Protein 3ERJ (pdb70)

Nearest PDB structures (foldseek):
  3erj-assembly1_B  TM=1.009E+00  e=1.329E-22  Archaeoglobus fulgidus
  3erj-assembly1_A  TM=9.587E-01  e=5.704E-20  Archaeoglobus fulgidus
  1rlk-assembly1_A  TM=8.783E-01  e=1.042E-12  Thermoplasma acidophilum
  2d3k-assembly1_B  TM=8.656E-01  e=1.191E-12  Pyrococcus horikoshii OT3
  1xty-assembly2_D  TM=8.724E-01  e=1.401E-11  Saccharolobus solfataricus P2

CATH classification: 3.40.1490.10

Secondary structure (DSSP, 8-state):
-EEEEEEEESSS---HHHHHHHHHHHHHHHHHHS-HHHHHHHHHTT--EEEEEESSHHHHHHHHHHHHHHT--EEEE--TT-SSS-TT---EEEEEEEEHHHHHHHHTTPPBP---/-EEEEEEEESS--PPTTHHHHHHHHHHHHHHHHS-HHHHHHHHHHT--EEEEEE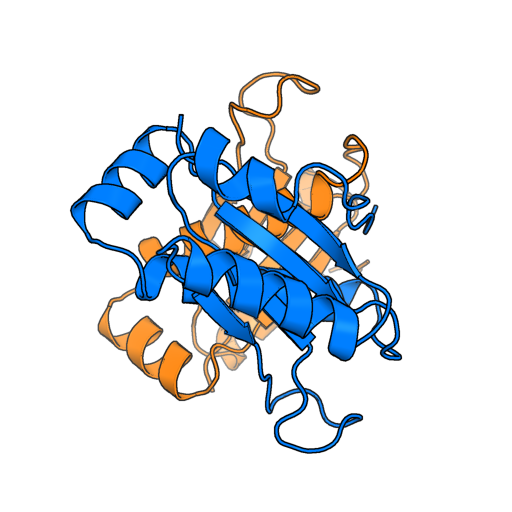SSHHHHHHHHHHHHHTT--EEEE--TT-TTS-TT---EEEEEEEEHHHHHHH-----

B-factor: mean 24.03, std 11.05, range [6.93, 69.06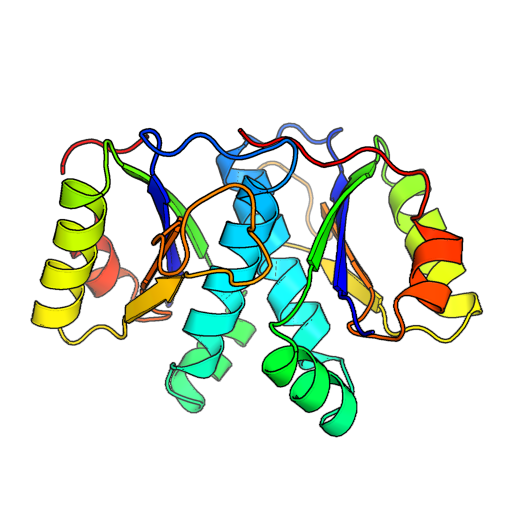]

Structure (mmCIF, N/CA/C/O backbone):
data_3ERJ
#
_entry.id   3ERJ
#
_cell.length_a   43.903
_cell.length_b   46.925
_cell.length_c   105.263
_cell.angle_alpha   90.00
_cell.angle_beta   90.00
_cell.angle_gamma   90.00
#
_symmetry.space_group_name_H-M   'P 21 21 21'
#
loop_
_entity.id
_entity.type
_entity.pdbx_description
1 polymer 'Peptidyl-tRNA hydrolase'
2 water water
#
loop_
_atom_site.group_PDB
_atom_site.id
_atom_site.type_symbol
_atom_site.label_atom_id
_atom_site.label_alt_id
_atom_site.label_comp_id
_atom_site.label_asym_id
_atom_site.label_entity_id
_atom_site.label_seq_id
_atom_site.pdbx_PDB_ins_code
_atom_site.Cartn_x
_atom_site.Cartn_y
_atom_site.Cartn_z
_atom_site.occupancy
_atom_site.B_iso_or_equiv
_atom_site.auth_seq_id
_atom_site.auth_comp_id
_atom_site.auth_asym_id
_atom_site.auth_atom_id
_atom_site.pdbx_PDB_model_num
ATOM 1 N N . THR A 1 2 ? 13.612 24.830 46.855 1.00 29.14 2 THR A N 1
ATOM 2 C CA . THR A 1 2 ? 13.015 23.655 46.159 1.00 32.72 2 THR A CA 1
ATOM 3 C C . THR A 1 2 ? 13.994 22.485 46.149 1.00 28.90 2 THR A C 1
ATOM 4 O O . THR A 1 2 ? 15.158 22.644 45.785 1.00 27.40 2 THR A O 1
ATOM 8 N N . LEU A 1 3 ? 13.517 21.314 46.560 1.00 23.44 3 LEU A N 1
ATOM 9 C CA . LEU A 1 3 ? 14.351 20.115 46.613 1.00 17.88 3 LEU A CA 1
ATOM 10 C C . LEU A 1 3 ? 14.158 19.252 45.382 1.00 18.26 3 LEU A C 1
ATOM 11 O O . LEU A 1 3 ? 13.113 19.296 44.737 1.00 19.22 3 LEU A O 1
ATOM 16 N N . LYS A 1 4 ? 15.166 18.449 45.068 1.00 16.69 4 LYS A N 1
ATOM 17 C CA . LYS A 1 4 ? 15.083 17.573 43.912 1.00 16.63 4 LYS A CA 1
ATOM 18 C C . LYS A 1 4 ? 16.080 16.426 43.989 1.00 15.21 4 LYS A C 1
ATOM 19 O O . LYS A 1 4 ? 17.159 16.557 44.572 1.00 13.74 4 LYS A O 1
ATOM 25 N N . GLN A 1 5 ? 15.703 15.294 43.404 1.00 11.48 5 GLN A N 1
ATOM 26 C CA . GLN A 1 5 ? 16.580 14.133 43.360 1.00 11.39 5 GLN A CA 1
ATOM 27 C C . GLN A 1 5 ? 16.893 13.916 41.888 1.00 11.40 5 GLN A C 1
ATOM 28 O O . GLN A 1 5 ? 15.990 13.932 41.056 1.00 14.00 5 GLN A O 1
ATOM 34 N N . VAL A 1 6 ? 18.172 13.748 41.570 1.00 11.27 6 VAL A N 1
ATOM 35 C CA . VAL A 1 6 ? 18.591 13.526 40.192 1.00 12.72 6 VAL A CA 1
ATOM 36 C C . VAL A 1 6 ? 19.133 12.116 40.020 1.00 11.16 6 VAL A C 1
ATOM 37 O O . VAL A 1 6 ? 19.962 11.658 40.805 1.00 13.75 6 VAL A O 1
ATOM 41 N N . ILE A 1 7 ? 18.647 11.431 38.990 1.00 12.55 7 ILE A N 1
ATOM 42 C CA . ILE A 1 7 ? 19.070 10.069 3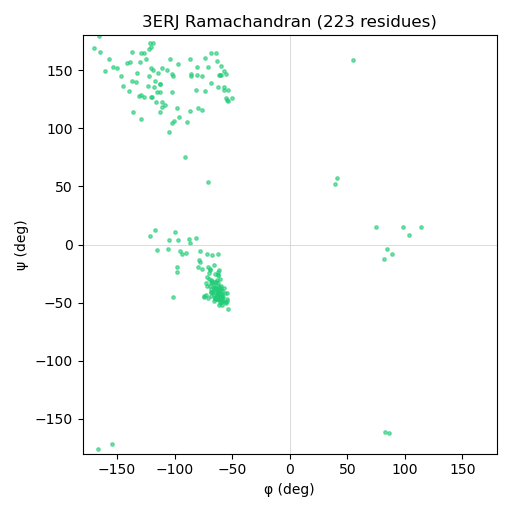8.688 1.00 12.30 7 ILE A CA 1
ATOM 43 C C . ILE A 1 7 ? 19.692 10.087 37.294 1.00 10.92 7 ILE A C 1
ATOM 44 O O . ILE A 1 7 ? 19.082 10.579 36.349 1.00 13.02 7 ILE A O 1
ATOM 49 N N . VAL A 1 8 ? 20.912 9.568 37.180 1.00 12.03 8 VAL A N 1
ATOM 50 C CA . VAL A 1 8 ? 21.623 9.527 35.906 1.00 13.44 8 VAL A CA 1
ATOM 51 C C . VAL A 1 8 ? 21.935 8.079 35.568 1.00 13.93 8 VAL A C 1
ATOM 52 O O . VAL A 1 8 ? 22.533 7.356 36.368 1.00 12.11 8 VAL A O 1
ATOM 56 N N . VAL A 1 9 ? 21.540 7.658 34.373 1.00 13.89 9 VAL A N 1
ATOM 57 C CA . VAL A 1 9 ? 21.760 6.281 33.944 1.00 11.10 9 VAL A CA 1
ATOM 58 C C . VAL A 1 9 ? 22.612 6.239 32.678 1.00 15.50 9 VAL A C 1
ATOM 59 O O . VAL A 1 9 ? 22.604 7.178 31.889 1.00 17.71 9 VAL A O 1
ATOM 63 N N . ARG A 1 10 ? 23.348 5.148 32.502 1.00 16.03 10 ARG A N 1
ATOM 64 C CA . ARG A 1 10 ? 24.186 4.951 31.329 1.00 15.49 10 ARG A CA 1
ATOM 65 C C . ARG A 1 10 ? 23.315 4.349 30.238 1.00 19.43 10 ARG A C 1
ATOM 66 O O . ARG A 1 10 ? 22.398 3.581 30.529 1.00 16.66 10 ARG A O 1
ATOM 74 N N . ASP A 1 11 ? 23.606 4.688 28.985 1.00 21.14 11 ASP A N 1
ATOM 75 C CA . ASP A 1 11 ? 22.846 4.146 27.866 1.00 27.20 11 ASP A CA 1
ATOM 76 C C . ASP A 1 11 ? 23.736 3.280 26.983 1.00 27.44 11 ASP A C 1
ATOM 77 O O . ASP A 1 11 ? 23.261 2.655 26.034 1.00 24.57 11 ASP A O 1
ATOM 82 N N . ASP A 1 12 ? 25.026 3.240 27.309 1.00 26.40 12 ASP A N 1
ATOM 83 C CA . ASP A 1 12 ? 25.997 2.473 26.531 1.00 22.93 12 ASP A CA 1
ATOM 84 C C . ASP A 1 12 ? 26.004 0.994 26.878 1.00 25.05 12 ASP A C 1
ATOM 85 O O . ASP A 1 12 ? 26.841 0.235 26.393 1.00 30.67 12 ASP A O 1
ATOM 90 N N . LEU A 1 13 ? 25.080 0.585 27.735 1.00 25.09 13 LEU A N 1
ATOM 91 C CA . LEU A 1 13 ? 24.982 -0.814 28.103 1.00 25.23 13 LEU A CA 1
ATOM 92 C C . LEU A 1 13 ? 23.815 -1.393 27.298 1.00 28.76 13 LEU A C 1
ATOM 93 O O . LEU A 1 13 ? 22.831 -0.706 27.028 1.00 40.21 13 LEU A O 1
ATOM 98 N N . LYS A 1 14 ? 23.941 -2.647 26.893 1.00 31.32 14 LYS A N 1
ATOM 99 C CA . LYS A 1 14 ? 22.908 -3.309 26.108 1.00 25.36 14 LYS A CA 1
ATOM 100 C C . LYS A 1 14 ? 21.675 -3.606 26.959 1.00 22.26 14 LYS A C 1
ATOM 101 O O . LYS A 1 14 ? 21.215 -4.746 27.019 1.00 28.29 14 LYS A O 1
ATOM 107 N N . LEU A 1 15 ? 21.143 -2.581 27.616 1.00 28.17 15 LEU A N 1
ATOM 108 C CA . LEU A 1 15 ? 19.966 -2.741 28.472 1.00 31.20 15 LEU A CA 1
ATOM 109 C C . LEU A 1 15 ? 18.670 -2.264 27.822 1.00 26.65 15 LEU A C 1
ATOM 110 O O . LEU A 1 15 ? 18.599 -1.155 27.296 1.00 22.55 15 LEU A O 1
ATOM 115 N N . SER A 1 16 ? 17.640 -3.102 27.876 1.00 23.95 16 SER A N 1
ATOM 116 C CA . SER A 1 16 ? 16.344 -2.754 27.303 1.00 28.41 16 SER A CA 1
ATOM 117 C C . SER A 1 16 ? 15.712 -1.635 28.128 1.00 25.05 16 SER A C 1
ATOM 118 O O . SER A 1 16 ? 16.142 -1.368 29.251 1.00 22.07 16 SER A O 1
ATOM 121 N N . ARG A 1 17 ? 14.692 -0.989 27.567 1.00 24.79 17 ARG A N 1
ATOM 122 C CA . ARG A 1 17 ? 13.992 0.091 28.255 1.00 23.62 17 ARG A CA 1
ATOM 123 C C . ARG A 1 17 ? 13.496 -0.386 29.615 1.00 25.85 17 ARG A C 1
ATOM 124 O O . ARG A 1 17 ? 13.584 0.337 30.610 1.00 19.58 17 ARG A O 1
ATOM 132 N N . GLY A 1 18 ? 12.977 -1.609 29.650 1.00 22.33 18 GLY A N 1
ATOM 133 C CA . GLY A 1 18 ? 12.474 -2.171 30.890 1.00 23.40 18 GLY A CA 1
ATOM 134 C C . GLY A 1 18 ? 13.565 -2.340 31.934 1.00 25.31 18 GLY A C 1
ATOM 135 O O . GLY A 1 18 ? 13.333 -2.113 33.121 1.00 19.49 18 GLY A O 1
ATOM 136 N N . LYS A 1 19 ? 14.758 -2.739 31.498 1.00 20.13 19 LYS A N 1
ATOM 137 C CA . LYS A 1 19 ? 15.879 -2.931 32.420 1.00 21.86 19 LYS A CA 1
ATOM 138 C C . LYS A 1 19 ? 16.423 -1.593 32.906 1.00 20.47 19 LYS A C 1
ATOM 139 O O . LYS A 1 19 ? 16.885 -1.488 34.039 1.00 15.91 19 LYS A O 1
ATOM 145 N N . LEU A 1 20 ? 16.378 -0.574 32.051 1.00 16.16 20 LEU A N 1
ATOM 146 C CA . LEU A 1 20 ? 16.859 0.740 32.448 1.00 20.80 20 LEU A CA 1
ATOM 147 C C . LEU A 1 20 ? 15.911 1.303 33.493 1.00 15.57 20 LEU A C 1
ATOM 148 O O . LEU A 1 20 ? 16.340 1.906 34.477 1.00 13.21 20 LEU A O 1
ATOM 153 N N . ALA A 1 21 ? 14.615 1.094 33.274 1.00 13.94 21 ALA A N 1
ATOM 154 C CA . ALA A 1 21 ? 13.594 1.576 34.195 1.00 14.48 21 ALA A CA 1
ATOM 155 C C . ALA A 1 21 ? 13.815 0.964 35.573 1.00 13.66 21 ALA A C 1
ATOM 156 O O . ALA A 1 21 ? 13.570 1.610 36.595 1.00 11.86 21 ALA A O 1
ATOM 158 N N . VAL A 1 22 ? 14.270 -0.285 35.599 1.00 11.77 22 VAL A N 1
ATOM 159 C CA . VAL A 1 22 ? 14.542 -0.950 36.862 1.00 14.76 22 VAL A CA 1
ATOM 160 C C . VAL A 1 22 ? 15.707 -0.248 37.556 1.00 13.22 22 VAL A C 1
ATOM 161 O O . VAL A 1 22 ? 15.649 0.014 38.754 1.00 9.26 22 VAL A O 1
ATOM 165 N N . GLN A 1 23 ? 16.752 0.077 36.798 1.00 10.46 23 GLN A N 1
ATOM 166 C CA . GLN A 1 23 ? 17.911 0.750 37.373 1.00 11.89 23 GLN A CA 1
ATOM 167 C C . GLN A 1 23 ? 17.516 2.120 37.928 1.00 11.12 23 GLN A C 1
ATOM 168 O O . GLN A 1 23 ? 18.057 2.566 38.939 1.00 9.24 23 GLN A O 1
ATOM 174 N N . VAL A 1 24 ? 16.581 2.788 37.260 1.00 9.90 24 VAL A N 1
ATOM 175 C CA . VAL A 1 24 ? 16.116 4.090 37.725 1.00 16.02 24 VAL A CA 1
ATOM 176 C C . VAL A 1 24 ? 15.461 3.901 39.089 1.00 11.59 24 VAL A C 1
ATOM 177 O O . VAL A 1 24 ? 15.737 4.642 40.033 1.00 12.33 24 VAL A O 1
ATOM 181 N N . ALA A 1 25 ? 14.598 2.895 39.188 1.00 8.56 25 ALA A N 1
ATOM 182 C CA . ALA A 1 25 ? 13.894 2.602 40.435 1.00 11.52 25 ALA A CA 1
ATOM 183 C C . ALA A 1 25 ? 14.856 2.265 41.582 1.00 10.40 25 ALA A C 1
ATOM 184 O O . ALA A 1 25 ? 14.602 2.628 42.729 1.00 10.18 25 ALA A O 1
ATOM 186 N N . HIS A 1 26 ? 15.950 1.570 41.275 1.00 8.06 26 HIS A N 1
ATOM 187 C CA . HIS A 1 26 ? 16.947 1.215 42.292 1.00 11.29 26 HIS A CA 1
ATOM 188 C C . HIS A 1 26 ? 17.590 2.497 42.807 1.00 10.56 26 HIS A C 1
ATOM 189 O O . HIS A 1 26 ? 17.765 2.681 44.009 1.00 12.16 26 HIS A O 1
ATOM 196 N N . ALA A 1 27 ? 17.954 3.371 41.875 1.00 11.63 27 ALA A N 1
ATOM 197 C CA . ALA A 1 27 ? 18.605 4.634 42.206 1.00 15.11 27 ALA A CA 1
ATOM 198 C C . ALA A 1 27 ? 17.746 5.505 43.118 1.00 13.66 27 ALA A C 1
ATOM 199 O O . ALA A 1 27 ? 18.246 6.084 44.086 1.00 12.09 27 ALA A O 1
ATOM 201 N N . ALA A 1 28 ? 16.455 5.596 42.810 1.00 11.56 28 ALA A N 1
ATOM 202 C CA . ALA A 1 28 ? 15.530 6.402 43.609 1.00 10.52 28 ALA A CA 1
ATOM 203 C C . ALA A 1 28 ? 15.559 5.998 45.075 1.00 13.31 28 ALA A C 1
ATOM 204 O O . ALA A 1 28 ? 15.681 6.842 45.965 1.00 10.35 28 ALA A O 1
ATOM 206 N N . ILE A 1 29 ? 15.430 4.697 45.309 1.00 10.01 29 ILE A N 1
ATOM 207 C CA . ILE A 1 29 ? 15.425 4.153 46.659 1.00 11.12 29 ILE A CA 1
ATOM 208 C C . ILE A 1 29 ? 16.755 4.366 47.358 1.00 10.40 29 ILE A C 1
ATOM 209 O O . ILE A 1 29 ? 16.792 4.800 48.503 1.00 13.00 29 ILE A O 1
ATOM 214 N N . ILE A 1 30 ? 17.849 4.081 46.666 1.00 10.63 30 ILE A N 1
ATOM 215 C CA . ILE A 1 30 ? 19.164 4.271 47.260 1.00 13.53 30 ILE A CA 1
ATOM 216 C C . ILE A 1 30 ? 19.379 5.714 47.706 1.00 15.02 30 ILE A C 1
ATOM 217 O O . ILE A 1 30 ? 19.856 5.967 48.817 1.00 15.00 30 ILE A O 1
ATOM 222 N N . GLY A 1 31 ? 19.008 6.657 46.846 1.00 11.71 31 GLY A N 1
ATOM 223 C CA . GLY A 1 31 ? 19.176 8.062 47.174 1.00 11.21 31 GLY A CA 1
ATOM 224 C C . GLY A 1 31 ? 18.371 8.466 48.393 1.00 12.71 31 GLY A C 1
ATOM 225 O O . GLY A 1 31 ? 18.839 9.224 49.244 1.00 13.20 31 GLY A O 1
ATOM 226 N N . TYR A 1 32 ? 17.148 7.959 48.485 1.00 11.99 32 TYR A N 1
ATOM 227 C CA . TYR A 1 32 ? 16.299 8.279 49.621 1.00 16.15 32 TYR A CA 1
ATOM 228 C C . TYR A 1 32 ? 16.901 7.728 50.908 1.00 18.10 32 TYR A C 1
ATOM 229 O O . TYR A 1 32 ? 16.990 8.427 51.922 1.00 14.25 32 TYR A O 1
ATOM 238 N N . LEU A 1 33 ? 17.333 6.474 50.862 1.00 13.58 33 LEU A N 1
ATOM 239 C CA . LEU A 1 33 ? 17.908 5.829 52.043 1.00 15.37 33 LEU A CA 1
ATOM 240 C C . LEU A 1 33 ? 19.190 6.459 52.568 1.00 18.11 33 LEU A C 1
ATOM 241 O O . LEU A 1 33 ? 19.456 6.411 53.771 1.00 16.22 33 LEU A O 1
ATOM 246 N N . LYS A 1 34 ? 19.987 7.046 51.679 1.00 14.63 34 LYS A N 1
ATOM 247 C CA . LYS A 1 34 ? 21.250 7.649 52.100 1.00 14.87 34 LYS A CA 1
ATOM 248 C C . LYS A 1 34 ? 21.118 9.114 52.485 1.00 16.64 34 LYS A C 1
ATOM 249 O O . LYS A 1 34 ? 22.064 9.718 52.991 1.00 18.98 34 LYS A O 1
ATOM 255 N N . SER A 1 35 ? 19.940 9.683 52.257 1.00 17.18 35 SER A N 1
ATOM 256 C CA . SER A 1 35 ? 19.723 11.085 52.581 1.00 18.72 35 SER A CA 1
ATOM 257 C C . SER A 1 35 ? 19.298 11.320 54.016 1.00 22.26 35 SER A C 1
ATOM 258 O O . SER A 1 35 ? 18.804 10.420 54.697 1.00 24.65 35 SER A O 1
ATOM 261 N N . ASP A 1 36 ? 19.503 12.556 54.453 1.00 22.25 36 ASP A N 1
ATOM 262 C CA . ASP A 1 36 ? 19.150 12.997 55.789 1.00 26.09 36 ASP A CA 1
ATOM 263 C C . ASP A 1 36 ? 17.648 12.826 56.005 1.00 19.56 36 ASP A C 1
ATOM 264 O O . ASP A 1 36 ? 16.860 12.995 55.076 1.00 19.22 36 ASP A O 1
ATOM 269 N N . SER A 1 37 ? 17.263 12.501 57.236 1.00 21.06 37 SER A N 1
ATOM 270 C CA . SER A 1 37 ? 15.863 12.288 57.580 1.00 22.53 37 SER A CA 1
ATOM 271 C C . SER A 1 37 ? 15.020 13.536 57.341 1.00 18.77 37 SER A C 1
ATOM 272 O O . SER A 1 37 ? 13.916 13.463 56.799 1.00 18.38 37 SER A O 1
ATOM 275 N N . SER A 1 38 ? 15.545 14.682 57.752 1.00 19.69 38 SER A N 1
ATOM 276 C CA . SER A 1 38 ? 14.837 15.941 57.582 1.00 24.20 38 SER A CA 1
ATOM 277 C C . SER A 1 38 ? 14.711 16.272 56.097 1.00 18.66 38 SER A C 1
ATOM 278 O O . SER A 1 38 ? 13.626 16.599 55.608 1.00 21.71 38 SER A O 1
ATOM 281 N N . LEU A 1 39 ? 15.827 16.171 55.383 1.00 18.05 39 LEU A N 1
ATOM 282 C CA . LEU A 1 39 ? 15.849 16.465 53.956 1.00 24.26 39 LEU A CA 1
ATOM 283 C C . LEU A 1 39 ? 14.878 15.609 53.155 1.00 23.30 39 LEU A C 1
ATOM 284 O O . LEU A 1 39 ? 14.095 16.123 52.355 1.00 21.96 39 LEU A O 1
ATOM 289 N N . ARG A 1 40 ? 14.909 14.303 53.374 1.00 18.24 40 ARG A N 1
ATOM 290 C CA . ARG A 1 40 ? 14.032 13.443 52.600 1.00 23.44 40 ARG A CA 1
ATOM 291 C C . ARG A 1 40 ? 12.559 13.587 52.961 1.00 18.71 40 ARG A C 1
ATOM 292 O O . ARG A 1 40 ? 11.687 13.314 52.139 1.00 17.21 40 ARG A O 1
ATOM 300 N N . ARG A 1 41 ? 12.287 14.029 54.184 1.00 13.99 41 ARG A N 1
ATOM 301 C CA . ARG A 1 41 ? 10.919 14.227 54.635 1.00 15.37 41 ARG A CA 1
ATOM 302 C C . ARG A 1 41 ? 10.350 15.461 53.932 1.00 20.12 41 ARG A C 1
ATOM 303 O O . ARG A 1 41 ? 9.210 15.460 53.460 1.00 15.27 41 ARG A O 1
ATOM 311 N N . LYS A 1 42 ? 11.156 16.515 53.866 1.00 16.33 42 LYS A N 1
ATOM 312 C CA . LYS A 1 42 ? 10.747 17.747 53.204 1.00 18.60 42 LYS A CA 1
ATOM 313 C C . LYS A 1 42 ? 10.573 17.451 51.714 1.00 16.92 42 LYS A C 1
ATOM 314 O O . LYS A 1 42 ? 9.666 17.972 51.069 1.00 16.84 42 LYS A O 1
ATOM 320 N N . TRP A 1 43 ? 11.439 16.592 51.183 1.00 13.38 43 TRP A N 1
ATOM 321 C CA . TRP A 1 43 ? 11.381 16.203 49.775 1.00 18.72 43 TRP A CA 1
ATOM 322 C C . TRP A 1 43 ? 10.048 15.526 49.465 1.00 16.00 43 TRP A C 1
ATOM 323 O O . TRP A 1 43 ? 9.368 15.880 48.496 1.00 13.46 43 TRP A O 1
ATOM 334 N N . LEU A 1 44 ? 9.684 14.546 50.289 1.00 11.52 44 LEU A N 1
ATOM 335 C CA . LEU A 1 44 ? 8.426 13.832 50.105 1.00 15.27 44 LEU A CA 1
ATOM 336 C C . LEU A 1 44 ? 7.248 14.795 50.163 1.00 16.53 44 LEU A C 1
ATOM 337 O O . LEU A 1 44 ? 6.339 14.731 49.338 1.00 15.80 44 LEU A O 1
ATOM 342 N N . ASP A 1 45 ? 7.266 15.694 51.138 1.00 17.02 45 ASP A N 1
ATOM 343 C CA . ASP A 1 45 ? 6.170 16.643 51.274 1.00 19.31 45 ASP A CA 1
ATOM 344 C C . ASP A 1 45 ? 6.057 17.615 50.101 1.00 19.98 45 ASP A C 1
ATOM 345 O O . ASP A 1 45 ? 4.971 18.125 49.829 1.00 19.84 45 ASP A O 1
ATOM 350 N N . GLU A 1 46 ? 7.166 17.865 49.403 1.00 17.71 46 GLU A N 1
ATOM 351 C CA . GLU A 1 46 ? 7.147 18.762 48.249 1.00 17.60 46 GLU A CA 1
ATOM 352 C C . GLU A 1 46 ? 6.790 18.000 46.972 1.00 20.44 46 GLU A C 1
ATOM 353 O O . GLU A 1 46 ? 6.815 18.560 45.875 1.00 17.53 46 GLU A O 1
ATOM 359 N N . GLY A 1 47 ? 6.466 16.717 47.114 1.00 16.94 47 GLY A N 1
ATOM 360 C CA . GLY A 1 47 ? 6.107 15.910 45.957 1.00 15.91 47 GLY A CA 1
ATOM 361 C C . GLY A 1 47 ? 7.240 15.046 45.414 1.00 15.74 47 GLY A C 1
ATOM 362 O O . GLY A 1 47 ? 7.154 14.525 44.297 1.00 14.29 47 GLY A O 1
ATOM 363 N N . GLN A 1 48 ? 8.295 14.888 46.209 1.00 11.39 48 GLN A N 1
ATOM 364 C CA . GLN A 1 48 ? 9.462 14.098 45.828 1.00 12.85 48 GLN A CA 1
ATOM 365 C C . GLN A 1 48 ? 9.878 14.296 44.369 1.00 18.46 48 GLN A C 1
ATOM 366 O O . GLN A 1 48 ? 9.966 13.343 43.584 1.00 13.18 48 GLN A O 1
ATOM 372 N N . LYS A 1 49 ? 10.140 15.551 44.021 1.00 13.91 49 LYS A N 1
ATOM 373 C CA . LYS A 1 49 ? 10.543 15.921 42.671 1.00 14.46 49 LYS A CA 1
ATOM 374 C C . LYS A 1 49 ? 11.794 15.182 42.216 1.00 13.72 49 LYS A C 1
ATOM 375 O O . LYS A 1 49 ? 12.770 15.063 42.962 1.00 12.58 49 LYS A O 1
ATOM 381 N N . LYS A 1 50 ? 11.756 14.692 40.982 1.00 13.47 50 LYS A N 1
ATOM 382 C CA . LYS A 1 50 ? 12.883 13.961 40.406 1.00 14.51 50 LYS A CA 1
ATOM 383 C C . LYS A 1 50 ? 13.059 14.305 38.945 1.00 13.09 50 LYS A C 1
ATOM 384 O O . LYS A 1 50 ? 12.123 14.742 38.282 1.00 14.97 50 LYS A O 1
ATOM 390 N N . VAL A 1 51 ? 14.279 14.112 38.459 1.00 10.49 51 VAL A N 1
ATOM 391 C CA . VAL A 1 51 ? 14.581 14.295 37.048 1.00 12.66 51 VAL A CA 1
ATOM 392 C C . VAL A 1 51 ? 15.524 13.137 36.730 1.00 10.18 51 VAL A C 1
ATOM 393 O O . VAL A 1 51 ? 16.451 12.860 37.490 1.00 13.55 51 VAL A O 1
ATOM 397 N N . VAL A 1 52 ? 15.256 12.433 35.635 1.00 11.22 52 VAL A N 1
ATOM 398 C CA . VAL A 1 52 ? 16.082 11.298 35.237 1.00 11.11 52 VAL A CA 1
ATOM 399 C C . VAL A 1 52 ? 16.828 11.683 33.965 1.00 14.64 52 VAL A C 1
ATOM 400 O O . VAL A 1 52 ? 16.210 12.040 32.963 1.00 13.74 52 VAL A O 1
ATOM 404 N N . LEU A 1 53 ? 18.154 11.614 34.020 1.00 13.52 53 LEU A N 1
ATOM 405 C CA . LEU A 1 53 ? 19.007 11.993 32.900 1.00 11.12 53 LEU A CA 1
ATOM 406 C C . LEU A 1 53 ? 19.880 10.834 32.453 1.00 13.02 53 LEU A C 1
ATOM 407 O O . LEU A 1 53 ? 19.899 9.781 33.089 1.00 14.73 53 LEU A O 1
ATOM 412 N N . LYS A 1 54 ? 20.612 11.012 31.358 1.00 17.00 54 LYS A N 1
ATOM 413 C CA . LYS A 1 54 ? 21.472 9.929 30.908 1.00 18.98 54 LYS A CA 1
ATOM 414 C C . LYS A 1 54 ? 22.838 10.384 30.424 1.00 19.16 54 LYS A C 1
ATOM 415 O O . LYS A 1 54 ? 23.030 11.540 30.050 1.00 22.72 54 LYS A O 1
ATOM 421 N N . VAL A 1 55 ? 23.788 9.458 30.468 1.00 20.48 55 VAL A N 1
ATOM 422 C CA . VAL A 1 55 ? 25.153 9.700 30.016 1.00 23.05 55 VAL A CA 1
ATOM 423 C C . VAL A 1 55 ? 25.486 8.566 29.060 1.00 20.58 55 VAL A C 1
ATOM 424 O O . VAL A 1 55 ? 24.796 7.547 29.044 1.00 19.43 55 VAL A O 1
ATOM 428 N N . LYS A 1 56 ? 26.547 8.732 28.276 1.00 22.98 56 LYS A N 1
ATOM 429 C CA . LYS A 1 56 ? 26.922 7.716 27.300 1.00 26.97 56 LYS A CA 1
ATOM 430 C C . LYS A 1 56 ? 28.137 6.867 27.669 1.00 22.47 56 LYS A C 1
ATOM 431 O O . LYS A 1 56 ? 28.567 6.030 26.879 1.00 18.58 56 LYS A O 1
ATOM 437 N N . SER A 1 57 ? 28.688 7.063 28.862 1.00 17.65 57 SER A N 1
ATOM 438 C CA . SER A 1 57 ? 29.855 6.285 29.267 1.00 18.55 57 SER A CA 1
ATOM 439 C C . SER A 1 57 ? 30.003 6.224 30.778 1.00 20.91 57 SER A C 1
ATOM 440 O O . SER A 1 57 ? 29.455 7.055 31.506 1.00 18.77 57 SER A O 1
ATOM 443 N N . LEU A 1 58 ? 30.751 5.233 31.247 1.00 17.81 58 LEU A N 1
ATOM 444 C CA . LEU A 1 58 ? 30.983 5.085 32.678 1.00 20.66 58 LEU A CA 1
ATOM 445 C C . LEU A 1 58 ? 31.805 6.260 33.203 1.00 17.13 58 LEU A C 1
ATOM 446 O O . LEU A 1 58 ? 31.572 6.742 34.309 1.00 18.68 58 LEU A O 1
ATOM 451 N N . GLU A 1 59 ? 32.767 6.724 32.411 1.00 17.84 59 GLU A N 1
ATOM 452 C CA . GLU A 1 59 ? 33.601 7.835 32.847 1.00 18.73 59 GLU A CA 1
ATOM 453 C C . GLU A 1 59 ? 32.777 9.103 33.063 1.00 16.47 59 GLU A C 1
ATOM 454 O O . GLU A 1 59 ? 32.983 9.830 34.037 1.00 15.72 59 GLU A O 1
ATOM 460 N N . GLU A 1 60 ? 31.842 9.368 32.158 1.00 16.10 60 GLU A N 1
ATOM 461 C CA . GLU A 1 60 ? 30.997 10.545 32.281 1.00 17.58 60 GLU A CA 1
ATOM 462 C C . GLU A 1 60 ? 30.093 10.378 33.504 1.00 15.47 60 GLU A C 1
ATOM 463 O O . GLU A 1 60 ? 29.881 11.323 34.268 1.00 17.34 60 GLU A O 1
ATOM 469 N N . LEU A 1 61 ? 29.579 9.167 33.699 1.00 14.46 61 LEU A N 1
ATOM 470 C CA . LEU A 1 61 ? 28.719 8.887 34.844 1.00 15.73 61 LEU A CA 1
ATOM 471 C C . LEU A 1 61 ? 29.461 9.176 36.149 1.00 18.82 61 LEU A C 1
ATOM 472 O O . LEU A 1 61 ? 28.942 9.849 37.042 1.00 16.19 61 LEU A O 1
ATOM 477 N N . LEU A 1 62 ? 30.683 8.665 36.257 1.00 14.44 62 LEU A N 1
ATOM 478 C CA . LEU A 1 62 ? 31.472 8.862 37.467 1.00 16.49 62 LEU A CA 1
ATOM 479 C C . LEU A 1 62 ? 31.939 10.305 37.620 1.00 18.43 62 LEU A C 1
ATOM 480 O O . LEU A 1 62 ? 32.121 10.782 38.738 1.00 15.61 62 LEU A O 1
ATOM 485 N N . GLY A 1 63 ? 32.134 10.991 36.497 1.00 14.02 63 GLY A N 1
ATOM 486 C CA . GLY A 1 63 ? 32.549 12.381 36.548 1.00 17.09 63 GLY A CA 1
ATOM 487 C C . GLY A 1 63 ? 31.474 13.211 37.223 1.00 21.81 63 GLY A C 1
ATOM 488 O O . GLY A 1 63 ? 31.761 14.140 37.981 1.00 16.32 63 GLY A O 1
ATOM 489 N N . ILE A 1 64 ? 30.221 12.867 36.947 1.00 18.19 64 ILE A N 1
ATOM 490 C CA . ILE A 1 64 ? 29.093 13.565 37.540 1.00 15.62 64 ILE A CA 1
ATOM 491 C C . ILE A 1 64 ? 29.048 13.263 39.032 1.00 12.80 64 ILE A C 1
ATOM 492 O O . ILE A 1 64 ? 28.848 14.160 39.850 1.00 12.50 64 ILE A O 1
ATOM 497 N N . LYS A 1 65 ? 29.240 11.997 39.382 1.00 12.43 65 LYS A N 1
ATOM 498 C CA . LYS A 1 65 ? 29.222 11.588 40.782 1.00 13.34 65 LYS A CA 1
ATOM 499 C C . LYS A 1 65 ? 30.309 12.312 41.580 1.00 13.53 65 LYS A C 1
ATOM 500 O O . LYS A 1 65 ? 30.055 12.805 42.681 1.00 18.55 65 LYS A O 1
ATOM 506 N N . HIS A 1 66 ? 31.510 12.391 41.013 1.00 12.99 66 HIS A N 1
ATOM 507 C CA . HIS A 1 66 ? 32.630 13.056 41.674 1.00 18.81 66 HIS A CA 1
ATOM 508 C C . HIS A 1 66 ? 32.340 14.529 41.919 1.00 15.69 66 HIS A C 1
ATOM 509 O O . HIS A 1 66 ? 32.586 15.058 43.006 1.00 16.78 66 HIS A O 1
ATOM 516 N N . LYS A 1 67 ? 31.833 15.193 40.887 1.00 19.57 67 LYS A N 1
ATOM 517 C CA . LYS A 1 67 ? 31.512 16.610 40.974 1.00 17.57 67 LYS A CA 1
ATOM 518 C C . LYS A 1 67 ? 30.488 16.853 42.078 1.00 17.73 67 LYS A C 1
ATOM 519 O O . LYS A 1 67 ? 30.653 17.758 42.897 1.00 17.45 67 LYS A O 1
ATOM 525 N N . ALA A 1 68 ? 29.433 16.042 42.105 1.00 13.72 68 ALA A N 1
ATOM 526 C CA . ALA A 1 68 ? 28.398 16.194 43.122 1.00 13.67 68 ALA A CA 1
ATOM 527 C C . ALA A 1 68 ? 28.981 16.008 44.516 1.00 15.73 68 ALA A C 1
ATOM 528 O O . ALA A 1 68 ? 28.659 16.761 45.440 1.00 15.47 68 ALA A O 1
ATOM 530 N N . GLU A 1 69 ? 29.840 15.007 44.673 1.00 12.88 69 GLU A N 1
ATOM 531 C CA . GLU A 1 69 ? 30.459 14.760 45.973 1.00 15.80 69 GLU A CA 1
ATOM 532 C C . GLU A 1 69 ? 31.378 15.918 46.357 1.00 18.66 69 GLU A C 1
ATOM 533 O O . GLU A 1 69 ? 31.477 16.270 47.531 1.00 19.57 69 GLU A O 1
ATOM 539 N N . SER A 1 70 ? 32.043 16.516 45.371 1.00 16.23 70 SER A N 1
ATOM 540 C CA . SER A 1 70 ? 32.929 17.636 45.661 1.00 19.23 70 SER A CA 1
ATOM 541 C C . SER A 1 70 ? 32.125 18.810 46.205 1.00 14.08 70 SER A C 1
ATOM 542 O O . SER A 1 70 ? 32.617 19.575 47.033 1.00 20.91 70 SER A O 1
ATOM 545 N N . LEU A 1 71 ? 30.886 18.953 45.747 1.00 15.15 71 LEU A N 1
ATOM 546 C CA . LEU A 1 71 ? 30.044 20.045 46.218 1.00 13.97 71 LEU A CA 1
ATOM 547 C C . LEU A 1 71 ? 29.451 19.770 47.596 1.00 13.79 71 LEU A C 1
ATOM 548 O O . LEU A 1 71 ? 28.949 20.683 48.252 1.00 16.08 71 LEU A O 1
ATOM 553 N N . GLY A 1 72 ? 29.508 18.514 48.028 1.00 14.44 72 GLY A N 1
ATOM 554 C CA . GLY A 1 72 ? 28.963 18.145 49.326 1.00 15.74 72 GLY A CA 1
ATOM 555 C C . GLY A 1 72 ? 27.626 17.427 49.252 1.00 17.86 72 GLY A C 1
ATOM 556 O O . GLY A 1 72 ? 26.981 17.186 50.277 1.00 18.46 72 GLY A O 1
ATOM 557 N N . LEU A 1 73 ? 27.203 17.072 48.043 1.00 15.56 73 LEU A N 1
ATOM 558 C CA . LEU A 1 73 ? 25.924 16.386 47.857 1.00 12.06 73 LEU A CA 1
ATOM 559 C C . LEU A 1 73 ? 26.028 14.896 48.157 1.00 12.94 73 LEU A C 1
ATOM 560 O O . LEU A 1 73 ? 27.100 14.301 48.034 1.00 15.60 73 LEU A O 1
ATOM 565 N N . VAL A 1 74 ? 24.909 14.305 48.565 1.00 16.67 74 VAL A N 1
ATOM 566 C CA . VAL A 1 74 ? 24.864 12.881 48.861 1.00 14.62 74 VAL A CA 1
ATOM 567 C C . VAL A 1 74 ? 24.697 12.164 47.532 1.00 16.55 74 VAL A C 1
ATOM 568 O O . VAL A 1 74 ? 23.871 12.554 46.707 1.00 14.27 74 VAL A O 1
ATOM 572 N N . THR A 1 75 ? 25.497 11.128 47.323 1.00 20.01 75 THR A N 1
ATOM 573 C CA . THR A 1 75 ? 25.443 10.361 46.089 1.00 17.31 75 THR A CA 1
ATOM 574 C C . THR A 1 75 ? 25.277 8.888 46.390 1.00 20.92 75 THR A C 1
ATOM 575 O O . THR A 1 75 ? 25.501 8.436 47.514 1.00 20.91 75 THR A O 1
ATOM 579 N N . GLY A 1 76 ? 24.898 8.145 45.360 1.00 13.68 76 GLY A N 1
ATOM 580 C CA . GLY A 1 76 ? 24.727 6.715 45.492 1.00 13.83 76 GLY A CA 1
ATOM 581 C C . GLY A 1 76 ? 25.042 6.093 44.148 1.00 17.63 76 GLY A C 1
ATOM 582 O O . GLY A 1 76 ? 24.880 6.737 43.112 1.00 16.11 76 GLY A O 1
ATOM 583 N N . LEU A 1 77 ? 25.510 4.852 44.171 1.00 17.26 77 LEU A N 1
ATOM 584 C CA . LEU A 1 77 ? 25.843 4.119 42.960 1.00 21.36 77 LEU A CA 1
ATOM 585 C C . LEU A 1 77 ? 24.889 2.949 42.834 1.00 15.10 77 LEU A C 1
ATOM 586 O O . LEU A 1 77 ? 24.463 2.392 43.843 1.00 17.66 77 LEU A O 1
ATOM 591 N N . VAL A 1 78 ? 24.552 2.574 41.605 1.00 13.74 78 VAL A N 1
ATOM 592 C CA . VAL A 1 78 ? 23.677 1.429 41.395 1.00 15.63 78 VAL A CA 1
ATOM 593 C C . VAL A 1 78 ? 24.471 0.278 40.762 1.00 14.20 78 VAL A C 1
ATOM 594 O O . VAL A 1 78 ? 25.011 0.417 39.667 1.00 16.13 78 VAL A O 1
ATOM 598 N N . GLN A 1 79 ? 24.546 -0.840 41.478 1.00 14.52 79 GLN A N 1
ATOM 599 C CA . GLN A 1 79 ? 25.215 -2.052 41.014 1.00 15.61 79 GLN A CA 1
ATOM 600 C C . GLN A 1 79 ? 24.187 -3.154 41.241 1.00 17.04 79 GLN A C 1
ATOM 601 O O . GLN A 1 79 ? 23.896 -3.525 42.382 1.00 21.04 79 GLN A O 1
ATOM 607 N N . ASP A 1 80 ? 23.616 -3.651 40.148 1.00 20.09 80 ASP A N 1
ATOM 608 C CA . ASP A 1 80 ? 22.575 -4.670 40.204 1.00 17.21 80 ASP A CA 1
ATOM 609 C C . ASP A 1 80 ? 23.095 -6.065 39.880 1.00 20.36 80 ASP A C 1
ATOM 610 O O . ASP A 1 80 ? 23.349 -6.391 38.719 1.00 18.81 80 ASP A O 1
ATOM 615 N N . ALA A 1 81 ? 23.241 -6.887 40.912 1.00 19.34 81 ALA A N 1
ATOM 616 C CA . ALA A 1 81 ? 23.726 -8.248 40.737 1.00 25.69 81 ALA A CA 1
ATOM 617 C C . ALA A 1 81 ? 22.712 -9.101 39.972 1.00 27.24 81 ALA A C 1
ATOM 618 O O . ALA A 1 81 ? 23.012 -10.227 39.572 1.00 26.56 81 ALA A O 1
ATOM 620 N N . GLY A 1 82 ? 21.515 -8.556 39.768 1.00 25.57 82 GLY A N 1
ATOM 621 C CA . GLY A 1 82 ? 20.476 -9.270 39.043 1.00 22.85 82 GLY A CA 1
ATOM 622 C C . GLY A 1 82 ? 20.710 -9.285 37.542 1.00 27.72 82 GLY A C 1
ATOM 623 O O . GLY A 1 82 ? 20.158 -10.122 36.827 1.00 27.69 82 GLY A O 1
ATOM 624 N N . LEU A 1 83 ? 21.518 -8.345 37.059 1.00 22.53 83 LEU A N 1
ATOM 625 C CA . LEU A 1 83 ? 21.841 -8.269 35.635 1.00 28.11 83 LEU A CA 1
ATOM 626 C C . LEU A 1 83 ? 22.858 -9.359 35.320 1.00 26.22 83 LEU A C 1
ATOM 627 O O . LEU A 1 83 ? 23.981 -9.324 35.813 1.00 32.86 83 LEU A O 1
ATOM 632 N N . THR A 1 84 ? 22.470 -10.319 34.488 1.00 31.84 84 THR A N 1
ATOM 633 C CA . THR A 1 84 ? 23.361 -11.427 34.162 1.00 32.22 84 THR A CA 1
ATOM 634 C C . THR A 1 84 ? 24.156 -11.304 32.864 1.00 32.34 84 THR A C 1
ATOM 635 O O . THR A 1 84 ? 24.877 -12.230 32.488 1.00 27.87 84 THR A O 1
ATOM 639 N N . GLU A 1 85 ? 24.039 -10.168 32.185 1.00 25.40 85 GLU A N 1
ATOM 640 C CA . GLU A 1 85 ? 24.771 -9.966 30.941 1.00 28.15 85 GLU A CA 1
ATOM 641 C C . GLU A 1 85 ? 25.943 -9.013 31.100 1.00 29.74 85 GLU A C 1
ATOM 642 O O . GLU A 1 85 ? 26.713 -8.795 30.164 1.00 32.38 85 GLU A O 1
ATOM 648 N N . VAL A 1 86 ? 26.081 -8.447 32.292 1.00 24.94 86 VAL A N 1
ATOM 649 C CA . VAL A 1 86 ? 27.178 -7.535 32.565 1.00 23.33 86 VAL A CA 1
ATOM 650 C C . VAL A 1 86 ? 28.021 -8.130 33.684 1.00 22.79 86 VAL A C 1
ATOM 651 O O . VAL A 1 86 ? 27.513 -8.859 34.535 1.00 25.92 86 VAL A O 1
ATOM 655 N N . PRO A 1 87 ? 29.328 -7.841 33.691 1.00 24.66 87 PRO A N 1
ATOM 656 C CA . PRO A 1 87 ? 30.178 -8.392 34.747 1.00 25.85 87 PRO A CA 1
ATOM 657 C C . PRO A 1 87 ? 29.781 -7.889 36.133 1.00 30.93 87 PRO A C 1
ATOM 658 O O . PRO A 1 87 ? 29.136 -6.847 36.269 1.00 28.34 87 PRO A O 1
ATOM 662 N N . PRO A 1 88 ? 30.146 -8.638 37.183 1.00 29.34 88 PRO A N 1
ATOM 663 C CA . PRO A 1 88 ? 29.806 -8.225 38.545 1.00 28.53 88 PRO A CA 1
ATOM 664 C C . PRO A 1 88 ? 30.436 -6.878 38.877 1.00 27.44 88 PRO A C 1
ATOM 665 O O . PRO A 1 88 ? 31.533 -6.562 38.412 1.00 23.56 88 PRO A O 1
ATOM 669 N N . GLY A 1 89 ? 29.729 -6.081 39.671 1.00 27.41 89 GLY A N 1
ATOM 670 C CA . GLY A 1 89 ? 30.239 -4.776 40.045 1.00 26.59 89 GLY A CA 1
ATOM 671 C C . GLY A 1 89 ? 29.940 -3.699 39.017 1.00 18.24 89 GLY A C 1
ATOM 672 O O . GLY A 1 89 ? 30.258 -2.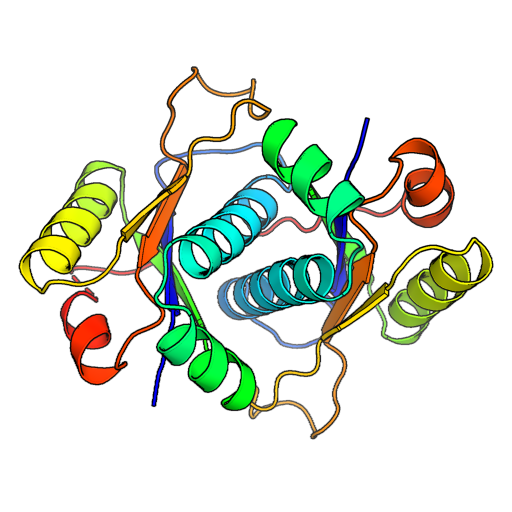532 39.234 1.00 18.81 89 GLY A O 1
ATOM 673 N N . THR A 1 90 ? 29.335 -4.075 37.894 1.00 18.03 90 THR A N 1
ATOM 674 C CA . THR A 1 90 ? 29.011 -3.094 36.863 1.00 14.69 90 THR A CA 1
ATOM 675 C C . THR A 1 90 ? 28.134 -1.977 37.443 1.00 16.08 90 THR A C 1
ATOM 676 O O . THR A 1 90 ? 27.156 -2.251 38.134 1.00 17.95 90 THR A O 1
ATOM 680 N N . ILE A 1 91 ? 28.493 -0.726 37.155 1.00 13.81 91 ILE A N 1
ATOM 681 C CA . ILE A 1 91 ? 27.752 0.447 37.637 1.00 11.66 91 ILE A CA 1
ATOM 682 C C . ILE A 1 91 ? 26.819 0.927 36.526 1.00 13.76 91 ILE A C 1
ATOM 683 O O . ILE A 1 91 ? 27.268 1.332 35.457 1.00 14.89 91 ILE A O 1
ATOM 688 N N . THR A 1 92 ? 25.518 0.883 36.790 1.00 13.43 92 THR A N 1
ATOM 689 C CA . THR A 1 92 ? 24.520 1.267 35.798 1.00 15.88 92 THR A CA 1
ATOM 690 C C . THR A 1 92 ? 23.982 2.688 35.930 1.00 17.30 92 THR A C 1
ATOM 691 O O . THR A 1 92 ? 23.501 3.272 34.956 1.00 14.48 92 THR A O 1
ATOM 695 N N . ALA A 1 93 ? 24.065 3.245 37.129 1.00 14.34 93 ALA A N 1
ATOM 696 C CA . ALA A 1 93 ? 23.516 4.568 37.354 1.00 13.95 93 ALA A CA 1
ATOM 697 C C . ALA A 1 93 ? 23.997 5.199 38.649 1.00 10.72 93 ALA A C 1
ATOM 698 O O . ALA A 1 93 ? 24.546 4.523 39.515 1.00 14.58 93 ALA A O 1
ATOM 700 N N . VAL A 1 94 ? 23.778 6.503 38.775 1.00 12.27 94 VAL A N 1
ATOM 701 C CA . VAL A 1 94 ? 24.156 7.234 39.980 1.00 9.12 94 VAL A CA 1
ATOM 702 C C . VAL A 1 94 ? 22.966 8.089 40.390 1.00 10.90 94 VAL A C 1
ATOM 703 O O . VAL A 1 94 ? 22.186 8.522 39.543 1.00 14.69 94 VAL A O 1
ATOM 707 N N . VAL A 1 95 ? 22.806 8.291 41.691 1.00 12.44 95 VAL A N 1
ATOM 708 C CA . VAL A 1 95 ? 21.729 9.120 42.197 1.00 13.37 95 VAL A CA 1
ATOM 709 C C . VAL A 1 95 ? 22.349 10.237 43.018 1.00 10.58 95 VAL A C 1
ATOM 710 O O . VAL A 1 95 ? 23.380 10.053 43.674 1.00 14.00 95 VAL A O 1
ATOM 714 N N . ILE A 1 96 ? 21.727 11.406 42.953 1.00 14.60 96 ILE A N 1
ATOM 715 C CA . ILE A 1 96 ? 22.197 12.576 43.682 1.00 11.17 96 ILE A CA 1
ATOM 716 C C . ILE A 1 96 ? 20.986 13.145 44.402 1.00 13.57 96 ILE A C 1
ATOM 717 O O . ILE A 1 96 ? 19.940 13.366 43.793 1.00 15.23 96 ILE A O 1
ATOM 722 N N . GLY A 1 97 ? 21.119 13.361 45.702 1.00 15.60 97 GLY A N 1
ATOM 723 C CA . GLY A 1 97 ? 20.012 13.906 46.455 1.00 13.19 97 GLY A CA 1
ATOM 724 C C . GLY A 1 97 ? 18.983 12.885 46.898 1.00 15.28 97 GLY A C 1
ATOM 725 O O . GLY A 1 97 ? 19.234 11.674 46.869 1.00 14.24 97 GLY A O 1
ATOM 726 N N . PRO A 1 98 ? 17.774 13.344 47.246 1.00 16.73 98 PRO A N 1
ATOM 727 C CA . PRO A 1 98 ? 17.351 14.748 47.224 1.00 16.21 98 PRO A CA 1
ATOM 728 C C . PRO A 1 98 ? 18.160 15.782 47.998 1.00 13.79 98 PRO A C 1
ATOM 729 O O . PRO A 1 98 ? 18.714 15.511 49.068 1.00 19.55 98 PRO A O 1
ATOM 733 N N . ASP A 1 99 ? 18.200 16.982 47.431 1.00 17.70 99 ASP A N 1
ATOM 734 C CA . ASP A 1 99 ? 18.876 18.117 48.040 1.00 16.88 99 ASP A CA 1
ATOM 735 C C . ASP A 1 99 ? 18.440 19.367 47.294 1.00 22.76 99 ASP A C 1
ATOM 736 O O . ASP A 1 99 ? 17.583 19.301 46.405 1.00 19.90 99 ASP A O 1
ATOM 741 N N . GLU A 1 100 ? 19.021 20.504 47.666 1.00 23.18 100 GLU A N 1
ATOM 742 C CA . GLU A 1 100 ? 18.704 21.775 47.030 1.00 24.36 100 GLU A CA 1
ATOM 743 C C . GLU A 1 100 ? 18.894 21.672 45.528 1.00 19.48 100 GLU A C 1
ATOM 744 O O . GLU A 1 100 ? 19.975 21.326 45.047 1.00 21.19 100 GLU A O 1
ATOM 750 N N . GLU A 1 101 ? 17.835 21.991 44.796 1.00 20.42 101 GLU A N 1
ATOM 751 C CA . GLU A 1 101 ? 17.840 21.929 43.341 1.00 25.64 101 GLU A CA 1
ATOM 752 C C . GLU A 1 101 ? 18.903 22.806 42.683 1.00 27.62 101 GLU A C 1
ATOM 753 O O . GLU A 1 101 ? 19.561 22.386 41.733 1.00 28.25 101 GLU A O 1
ATOM 759 N N . ARG A 1 102 ? 19.076 24.022 43.187 1.00 29.04 102 ARG A N 1
ATOM 760 C CA . ARG A 1 102 ? 20.057 24.933 42.610 1.00 33.22 102 ARG A CA 1
ATOM 761 C C . ARG A 1 102 ? 21.474 24.382 42.720 1.00 28.07 102 ARG A C 1
ATOM 762 O O . ARG A 1 102 ? 22.314 24.614 41.851 1.00 23.61 102 ARG A O 1
ATOM 770 N N . LYS A 1 103 ? 21.738 23.648 43.793 1.00 27.98 103 LYS A N 1
ATOM 771 C CA . LYS A 1 103 ? 23.062 23.080 43.994 1.00 26.23 103 LYS A CA 1
ATOM 772 C C . LYS A 1 103 ? 23.283 21.890 43.063 1.00 19.48 103 LYS A C 1
ATOM 773 O O . LYS A 1 103 ? 24.333 21.771 42.429 1.00 22.27 103 LYS A O 1
ATOM 779 N N . ILE A 1 104 ? 22.287 21.017 42.962 1.00 15.82 104 ILE A N 1
ATOM 780 C CA . ILE A 1 104 ? 22.415 19.846 42.098 1.00 18.37 104 ILE A CA 1
ATOM 781 C C . ILE A 1 104 ? 22.454 20.226 40.617 1.00 20.39 104 ILE A C 1
ATOM 782 O O . ILE A 1 104 ? 23.129 19.574 39.823 1.00 17.49 104 ILE A O 1
ATOM 787 N N . ASP A 1 105 ? 21.732 21.283 40.250 1.00 20.19 105 ASP A N 1
ATOM 788 C CA . ASP A 1 105 ? 21.702 21.735 38.860 1.00 23.37 105 ASP A CA 1
ATOM 789 C C . ASP A 1 105 ? 23.077 22.176 38.355 1.00 21.53 105 ASP A C 1
ATOM 790 O O . ASP A 1 105 ? 23.349 22.128 37.157 1.00 22.95 105 ASP A O 1
ATOM 795 N N . LYS A 1 106 ? 23.937 22.609 39.269 1.00 21.75 106 LYS A N 1
ATOM 796 C CA . LYS A 1 106 ? 25.277 23.045 38.897 1.00 23.01 106 LYS A CA 1
ATOM 797 C C . LYS A 1 106 ? 26.073 21.863 38.359 1.00 27.57 106 LYS A C 1
ATOM 798 O O . LYS A 1 106 ? 27.092 22.035 37.691 1.00 22.60 106 LYS A O 1
ATOM 804 N N . VAL A 1 107 ? 25.598 20.657 38.647 1.00 22.94 107 VAL A N 1
ATOM 805 C CA . VAL A 1 107 ? 26.283 19.455 38.198 1.00 22.89 107 VAL A CA 1
ATOM 806 C C . VAL A 1 107 ? 25.647 18.796 36.979 1.00 24.34 107 VAL A C 1
ATOM 807 O O . VAL A 1 107 ? 26.341 18.432 36.029 1.00 24.39 107 VAL A O 1
ATOM 811 N N . THR A 1 108 ? 24.327 18.665 37.000 1.00 17.59 108 THR A N 1
ATOM 812 C CA . THR A 1 108 ? 23.613 17.983 35.928 1.00 16.23 108 THR A CA 1
ATOM 813 C C . THR A 1 108 ? 22.625 18.828 35.135 1.00 20.00 108 THR A C 1
ATOM 814 O O . THR A 1 108 ? 21.835 18.290 34.362 1.00 19.94 108 THR A O 1
ATOM 818 N N . GLY A 1 109 ? 22.681 20.143 35.313 1.00 26.53 109 GLY A N 1
ATOM 819 C CA . GLY A 1 109 ? 21.754 21.023 34.627 1.00 21.78 109 GLY A CA 1
ATOM 820 C C . GLY A 1 109 ? 21.779 21.057 33.111 1.00 24.64 109 GLY A C 1
ATOM 821 O O . GLY A 1 109 ? 20.895 21.666 32.506 1.00 31.85 109 GLY A O 1
ATOM 822 N N . ASN A 1 110 ? 22.761 20.409 32.487 1.00 14.58 110 ASN A N 1
ATOM 823 C CA . ASN A 1 110 ? 22.862 20.423 31.030 1.00 21.06 110 ASN A CA 1
ATOM 824 C C . ASN A 1 110 ? 22.814 19.035 30.390 1.00 26.87 110 ASN A C 1
ATOM 825 O O . ASN A 1 110 ? 23.023 18.897 29.184 1.00 28.02 110 ASN A O 1
ATOM 830 N N . LEU A 1 111 ? 22.545 18.008 31.190 1.00 22.03 111 LEU A N 1
ATOM 831 C CA . LEU A 1 111 ? 22.483 16.642 30.679 1.00 24.41 111 LEU A CA 1
ATOM 832 C C . LEU A 1 111 ? 21.140 16.341 30.015 1.00 18.86 111 LEU A C 1
ATOM 833 O O . LEU A 1 111 ? 20.103 16.842 30.436 1.00 17.70 111 LEU A O 1
ATOM 838 N N . PRO A 1 112 ? 21.147 15.505 28.966 1.00 22.40 112 PRO A N 1
ATOM 839 C CA . PRO A 1 112 ? 19.905 15.152 28.269 1.00 16.56 112 PRO A CA 1
ATOM 840 C C . PRO A 1 112 ? 19.014 14.243 29.122 1.00 21.33 112 PRO A C 1
ATOM 841 O O . PRO A 1 112 ? 19.501 13.491 29.967 1.00 16.74 112 PRO A O 1
ATOM 845 N N . LEU A 1 113 ? 17.707 14.315 28.889 1.00 22.54 113 LEU A N 1
ATOM 846 C CA . LEU A 1 113 ? 16.744 13.510 29.634 1.00 17.89 113 LEU A CA 1
ATOM 847 C C . LEU A 1 113 ? 16.742 12.055 29.168 1.00 19.84 113 LEU A C 1
ATOM 848 O O . LEU A 1 113 ? 16.945 11.776 27.984 1.00 18.65 113 LEU A O 1
ATOM 853 N N . LEU A 1 114 ? 16.530 11.127 30.101 1.00 16.57 114 LEU A N 1
ATOM 854 C CA . LEU A 1 114 ? 16.451 9.712 29.748 1.00 15.78 114 LEU A CA 1
ATOM 855 C C . LEU A 1 114 ? 15.036 9.549 29.218 1.00 16.44 114 LEU A C 1
ATOM 856 O O . LEU A 1 114 ? 14.066 9.768 29.947 1.00 19.56 114 LEU A O 1
ATOM 861 N N . LYS A 1 115 ? 14.922 9.174 27.950 1.00 17.58 115 LYS A N 1
ATOM 862 C CA . LYS A 1 115 ? 13.619 9.024 27.307 1.00 17.75 115 LYS A CA 1
ATOM 863 C C . LYS A 1 115 ? 13.208 7.568 27.123 1.00 23.20 115 LYS A C 1
ATOM 864 O O . LYS A 1 115 ? 13.601 6.923 26.157 1.00 28.22 115 LYS A O 1
ATOM 870 N N . LEU A 1 116 ? 12.408 7.059 28.055 1.00 20.59 116 LEU A N 1
ATOM 871 C CA . LEU A 1 116 ? 11.952 5.678 27.996 1.00 24.83 116 LEU A CA 1
ATOM 872 C C . LEU A 1 116 ? 10.602 5.558 27.292 1.00 30.06 116 LEU A C 1
ATOM 873 O O . LEU A 1 116 ? 10.126 4.456 27.024 1.00 33.80 116 LEU A O 1
ATOM 878 N N . GLU A 1 117 ? 9.990 6.699 26.997 1.00 29.45 117 GLU A N 1
ATOM 879 C CA . GLU A 1 117 ? 8.701 6.721 26.324 1.00 34.48 117 GLU A CA 1
ATOM 880 C C . GLU A 1 117 ? 8.875 6.696 24.806 1.00 35.70 117 GLU A C 1
ATOM 881 O O . GLU A 1 117 ? 8.019 6.092 24.125 1.00 41.59 117 GLU A O 1
ATOM 887 N N . THR B 1 2 ? 12.150 -15.513 47.768 1.00 33.42 2 THR B N 1
ATOM 888 C CA . THR B 1 2 ? 12.645 -14.273 47.103 1.00 29.52 2 THR B CA 1
ATOM 889 C C . THR B 1 2 ? 11.553 -13.210 47.094 1.00 25.28 2 THR B C 1
ATOM 890 O O . THR B 1 2 ? 10.380 -13.512 46.876 1.00 24.72 2 THR B O 1
ATOM 894 N N . LEU B 1 3 ? 11.943 -11.963 47.334 1.00 21.32 3 LEU B N 1
ATOM 895 C CA . LEU B 1 3 ? 10.991 -10.860 47.353 1.00 20.81 3 LEU B CA 1
ATOM 896 C C . LEU B 1 3 ? 11.162 -10.023 46.093 1.00 17.33 3 LEU B C 1
ATOM 897 O O . LEU B 1 3 ? 12.257 -9.942 45.535 1.00 18.24 3 LEU B O 1
ATOM 902 N N . LYS B 1 4 ? 10.081 -9.406 45.637 1.00 16.52 4 LYS B N 1
ATOM 903 C CA . LYS B 1 4 ? 10.161 -8.584 44.439 1.00 17.40 4 LYS B CA 1
ATOM 904 C C . LYS B 1 4 ? 9.094 -7.510 44.452 1.00 16.24 4 LYS B C 1
ATOM 905 O O . LYS B 1 4 ? 8.041 -7.666 45.069 1.00 14.68 4 LYS B O 1
ATOM 911 N N . GLN B 1 5 ? 9.385 -6.409 43.771 1.00 16.00 5 GLN B N 1
ATOM 912 C CA . GLN B 1 5 ? 8.457 -5.298 43.664 1.00 11.61 5 GLN B CA 1
ATOM 913 C C . GLN B 1 5 ? 8.119 -5.139 42.190 1.00 15.07 5 GLN B C 1
ATOM 914 O O . GLN B 1 5 ? 9.004 -5.203 41.337 1.00 16.06 5 GLN B O 1
ATOM 920 N N . VAL B 1 6 ? 6.841 -4.950 41.889 1.00 11.15 6 VAL B N 1
ATOM 921 C CA . VAL B 1 6 ? 6.415 -4.765 40.510 1.00 11.88 6 VAL B CA 1
ATOM 922 C C . VAL B 1 6 ? 5.901 -3.349 40.306 1.00 13.47 6 VAL B C 1
ATOM 923 O O . VAL B 1 6 ? 5.176 -2.815 41.143 1.00 12.61 6 VAL B O 1
ATOM 927 N N . ILE B 1 7 ? 6.278 -2.755 39.181 1.00 9.89 7 ILE B N 1
ATOM 928 C CA . ILE B 1 7 ? 5.851 -1.413 38.830 1.00 11.00 7 ILE B CA 1
ATOM 929 C C . ILE B 1 7 ? 5.240 -1.525 37.437 1.00 11.53 7 ILE B C 1
ATOM 930 O O . ILE B 1 7 ? 5.859 -2.075 36.527 1.00 15.18 7 ILE B O 1
ATOM 935 N N . VAL B 1 8 ? 4.016 -1.033 37.281 1.00 12.66 8 VAL B N 1
ATOM 936 C CA . VAL B 1 8 ? 3.334 -1.104 35.999 1.00 13.24 8 VAL B CA 1
ATOM 937 C C . VAL B 1 8 ? 2.927 0.284 35.532 1.00 14.77 8 VAL B C 1
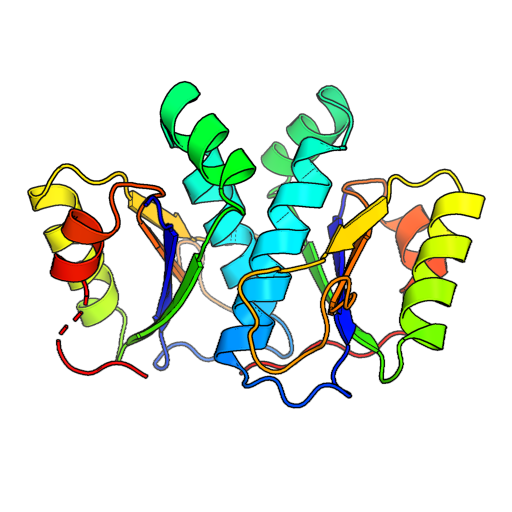ATOM 938 O O . VAL B 1 8 ? 2.431 1.093 36.320 1.00 13.18 8 VAL B O 1
ATOM 942 N N . VAL B 1 9 ? 3.155 0.551 34.247 1.00 12.69 9 VAL B N 1
ATOM 943 C CA . VAL B 1 9 ? 2.799 1.829 33.636 1.00 15.85 9 VAL B CA 1
ATOM 944 C C . VAL B 1 9 ? 1.781 1.606 32.511 1.00 14.47 9 VAL B C 1
ATOM 945 O O . VAL B 1 9 ? 1.484 0.467 32.147 1.00 19.13 9 VAL B O 1
ATOM 949 N N . ARG B 1 10 ? 1.269 2.706 31.964 1.00 15.26 10 ARG B N 1
ATOM 950 C CA . ARG B 1 10 ? 0.245 2.687 30.916 1.00 19.38 10 ARG B CA 1
ATOM 951 C C . ARG B 1 10 ? 0.741 3.192 29.568 1.00 18.69 10 ARG B C 1
ATOM 952 O O . ARG B 1 10 ? 1.435 4.201 29.503 1.00 22.03 10 ARG B O 1
ATOM 960 N N . ASP B 1 11 ? 0.368 2.537 28.476 1.00 23.11 11 ASP B N 1
ATOM 961 C CA . ASP B 1 11 ? 0.821 3.067 27.200 1.00 34.78 11 ASP B CA 1
ATOM 962 C C . ASP B 1 11 ? -0.246 3.974 26.576 1.00 28.87 11 ASP B C 1
ATOM 963 O O . ASP B 1 11 ? -0.005 4.600 25.548 1.00 26.41 11 ASP B O 1
ATOM 968 N N . ASP B 1 12 ? -1.419 4.050 27.209 1.00 26.69 12 ASP B N 1
ATOM 969 C CA . ASP B 1 12 ? -2.490 4.914 26.714 1.00 27.67 12 ASP B CA 1
ATOM 970 C C . ASP B 1 12 ? -2.285 6.317 27.286 1.00 31.55 12 ASP B C 1
ATOM 971 O O . ASP B 1 12 ? -3.086 7.225 27.054 1.00 35.72 12 ASP B O 1
ATOM 976 N N . LEU B 1 13 ? -1.212 6.483 28.051 1.00 20.37 13 LEU B N 1
ATOM 977 C CA . LEU B 1 13 ? -0.888 7.771 28.644 1.00 19.18 13 LEU B CA 1
ATOM 978 C C . LEU B 1 13 ? 0.397 8.297 28.009 1.00 21.45 13 LEU B C 1
ATOM 979 O O . LEU B 1 13 ? 1.467 7.709 28.180 1.00 24.49 13 LEU B O 1
ATOM 984 N N . LYS B 1 14 ? 0.286 9.398 27.270 1.00 18.05 14 LYS B N 1
ATOM 985 C CA . LYS B 1 14 ? 1.440 9.996 26.605 1.00 24.59 14 LYS B CA 1
ATOM 986 C C . LYS B 1 14 ? 2.022 11.124 27.441 1.00 22.35 14 LYS B C 1
ATOM 987 O O . LYS B 1 14 ? 1.418 12.187 27.573 1.00 26.02 14 LYS B O 1
ATOM 993 N N . LEU B 1 15 ? 3.201 10.893 28.004 1.00 20.67 15 LEU B N 1
ATOM 994 C CA . LEU B 1 15 ? 3.849 11.898 28.838 1.00 25.37 15 LEU B CA 1
ATOM 995 C C . LEU B 1 15 ? 4.995 12.612 28.124 1.00 19.05 15 LEU B C 1
ATOM 996 O O . LEU B 1 15 ? 5.534 12.113 27.133 1.00 18.83 15 LEU B O 1
ATOM 1001 N N . SER B 1 16 ? 5.353 13.789 28.628 1.00 20.32 16 SER B N 1
ATOM 1002 C CA . SER B 1 16 ? 6.436 14.576 28.037 1.00 28.29 16 SER B CA 1
ATOM 1003 C C . SER B 1 16 ? 7.766 13.839 28.143 1.00 24.87 16 SER B C 1
ATOM 1004 O O . SER B 1 16 ? 7.897 12.883 28.900 1.00 18.94 16 SER B O 1
ATOM 1007 N N . ARG B 1 17 ? 8.749 14.306 27.380 1.00 21.62 17 ARG B N 1
ATOM 1008 C CA . ARG B 1 17 ? 10.079 13.718 27.363 1.00 23.53 17 ARG B CA 1
ATOM 1009 C C . ARG B 1 17 ? 10.654 13.536 28.769 1.00 17.83 17 ARG B C 1
ATOM 1010 O O . ARG B 1 17 ? 10.696 14.484 29.557 1.00 20.01 17 ARG B O 1
ATOM 1018 N N . GLY B 1 18 ? 11.080 12.311 29.075 1.00 14.33 18 GLY B N 1
ATOM 1019 C CA . GLY B 1 18 ? 11.678 12.009 30.367 1.00 15.02 18 GLY B CA 1
ATOM 1020 C C . GLY B 1 18 ? 10.769 11.739 31.554 1.00 21.93 18 GLY B C 1
ATOM 1021 O O . GLY B 1 18 ? 11.222 11.241 32.593 1.00 17.14 18 GLY B O 1
ATOM 1022 N N . LYS B 1 19 ? 9.486 12.044 31.407 1.00 18.38 19 LYS B N 1
ATOM 1023 C CA . LYS B 1 19 ? 8.528 11.866 32.494 1.00 15.28 19 LYS B CA 1
ATOM 1024 C C . LYS B 1 19 ? 8.230 10.422 32.900 1.00 14.89 19 LYS B C 1
ATOM 1025 O O . LYS B 1 19 ? 7.949 10.144 34.067 1.00 15.96 19 LYS B O 1
ATOM 1031 N N . LEU B 1 20 ? 8.288 9.503 31.948 1.00 14.50 20 LEU B N 1
ATOM 1032 C CA . LEU B 1 20 ? 8.011 8.109 32.251 1.00 14.38 20 LEU B CA 1
ATOM 1033 C C . LEU B 1 20 ? 8.990 7.580 33.297 1.00 13.11 20 LEU B C 1
ATOM 1034 O O . LEU B 1 20 ? 8.584 6.985 34.305 1.00 14.62 20 LEU B O 1
ATOM 1039 N N . ALA B 1 21 ? 10.279 7.807 33.071 1.00 14.64 21 ALA B N 1
AT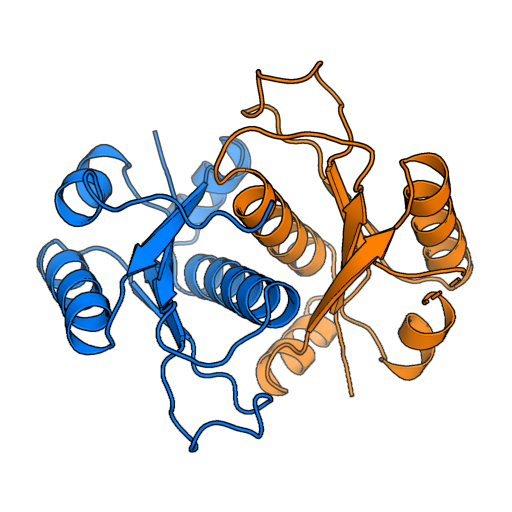OM 1040 C CA . ALA B 1 21 ? 11.300 7.351 34.011 1.00 13.74 21 ALA B CA 1
ATOM 1041 C C . ALA B 1 21 ? 11.039 7.931 35.398 1.00 14.46 21 ALA B C 1
ATOM 1042 O O . ALA B 1 21 ? 11.249 7.258 36.409 1.00 11.88 21 ALA B O 1
ATOM 1044 N N . VAL B 1 22 ? 10.577 9.178 35.445 1.00 11.61 22 VAL B N 1
ATOM 1045 C CA . VAL B 1 22 ? 10.284 9.822 36.721 1.00 14.49 22 VAL B CA 1
ATOM 1046 C C . VAL B 1 22 ? 9.152 9.104 37.459 1.00 11.82 22 VAL B C 1
ATOM 1047 O O . VAL B 1 22 ? 9.256 8.833 38.660 1.00 12.34 22 VAL B O 1
ATOM 1051 N N . GLN B 1 23 ? 8.072 8.797 36.746 1.00 10.27 23 GLN B N 1
ATOM 1052 C CA . GLN B 1 23 ? 6.940 8.112 37.364 1.00 10.92 23 GLN B CA 1
ATOM 1053 C C . GLN B 1 23 ? 7.354 6.747 37.927 1.00 13.54 23 GLN B C 1
ATOM 1054 O O . GLN B 1 23 ? 6.902 6.345 39.007 1.00 11.00 23 GLN B O 1
ATOM 1060 N N . VAL B 1 24 ? 8.210 6.033 37.201 1.00 9.85 24 VAL B N 1
ATOM 1061 C CA . VAL B 1 24 ? 8.692 4.744 37.681 1.00 11.11 24 VAL B CA 1
ATOM 1062 C C . VAL B 1 24 ? 9.439 4.909 39.007 1.00 11.00 24 VAL B C 1
ATOM 1063 O O . VAL B 1 24 ? 9.254 4.127 39.946 1.00 11.07 24 VAL B O 1
ATOM 1067 N N . ALA B 1 25 ? 10.284 5.930 39.082 1.00 15.24 25 ALA B N 1
ATOM 1068 C CA . ALA B 1 25 ? 11.050 6.197 40.299 1.00 12.11 25 ALA B CA 1
ATOM 1069 C C . ALA B 1 25 ? 10.103 6.528 41.453 1.00 14.13 25 ALA B C 1
ATOM 1070 O O . ALA B 1 25 ? 10.320 6.102 42.588 1.00 12.10 25 ALA B O 1
ATOM 1072 N N . HIS B 1 26 ? 9.058 7.297 41.154 1.00 12.78 26 HIS B N 1
ATOM 1073 C CA . HIS B 1 26 ? 8.060 7.661 42.157 1.00 13.55 26 HIS B CA 1
ATOM 1074 C C . HIS B 1 26 ? 7.408 6.390 42.695 1.00 10.78 26 HIS B C 1
ATOM 1075 O O . HIS B 1 26 ? 7.220 6.243 43.899 1.00 11.62 26 HIS B O 1
ATOM 1082 N N . ALA B 1 27 ? 7.051 5.481 41.791 1.00 10.35 27 ALA B N 1
ATOM 1083 C CA . ALA B 1 27 ? 6.399 4.238 42.187 1.00 12.17 27 ALA B CA 1
ATOM 1084 C C . ALA B 1 27 ? 7.261 3.416 43.142 1.00 13.53 27 ALA B C 1
ATOM 1085 O O . ALA B 1 27 ? 6.763 2.871 44.132 1.00 10.50 27 ALA B O 1
ATOM 1087 N N . ALA B 1 28 ? 8.552 3.321 42.841 1.00 11.68 28 ALA B N 1
ATOM 1088 C CA . ALA B 1 28 ? 9.475 2.566 43.683 1.00 12.42 28 ALA B CA 1
ATOM 1089 C C . ALA B 1 28 ? 9.440 3.092 45.116 1.00 14.51 28 ALA B C 1
ATOM 1090 O O . ALA B 1 28 ? 9.293 2.321 46.069 1.00 12.43 28 ALA B O 1
ATOM 1092 N N . ILE B 1 29 ? 9.560 4.409 45.253 1.00 10.83 29 ILE B N 1
ATOM 1093 C CA . ILE B 1 29 ? 9.546 5.055 46.558 1.00 12.63 29 ILE B CA 1
ATOM 1094 C C . ILE B 1 29 ? 8.243 4.765 47.297 1.00 12.27 29 ILE B C 1
ATOM 1095 O O . ILE B 1 29 ? 8.261 4.320 48.444 1.00 15.31 29 ILE B O 1
ATOM 1100 N N . ILE B 1 30 ? 7.119 5.008 46.631 1.00 9.84 30 ILE B N 1
ATOM 1101 C CA . ILE B 1 30 ? 5.802 4.779 47.216 1.00 11.14 30 ILE B CA 1
ATOM 1102 C C . ILE B 1 30 ? 5.656 3.340 47.728 1.00 11.97 30 ILE B C 1
ATOM 1103 O O . ILE B 1 30 ? 5.201 3.121 48.851 1.00 11.79 30 ILE B O 1
ATOM 1108 N N . GLY B 1 31 ? 6.058 2.370 46.911 1.00 15.50 31 GLY B N 1
ATOM 1109 C CA . GLY B 1 31 ? 5.961 0.974 47.312 1.00 10.69 31 GLY B CA 1
ATOM 1110 C C . GLY B 1 31 ? 6.818 0.672 48.526 1.00 11.90 31 GLY B C 1
ATOM 1111 O O . GLY B 1 31 ? 6.405 -0.053 49.435 1.00 13.54 31 GLY B O 1
ATOM 1112 N N . TYR B 1 32 ? 8.022 1.228 48.543 1.00 10.14 32 TYR B N 1
ATOM 1113 C CA . TYR B 1 32 ? 8.922 1.024 49.663 1.00 14.83 32 TYR B CA 1
ATOM 1114 C C . TYR B 1 32 ? 8.313 1.577 50.947 1.00 14.10 32 TYR B C 1
ATOM 1115 O O . TYR B 1 32 ? 8.219 0.873 51.953 1.00 13.17 32 TYR B O 1
ATOM 1124 N N . LEU B 1 33 ? 7.875 2.831 50.905 1.00 13.41 33 LEU B N 1
ATOM 1125 C CA . LEU B 1 33 ? 7.297 3.476 52.082 1.00 17.50 33 LEU B CA 1
ATOM 1126 C C . LEU B 1 33 ? 6.059 2.787 52.656 1.00 15.26 33 LEU B C 1
ATOM 1127 O O . LEU B 1 33 ? 5.889 2.728 53.873 1.00 15.15 33 LEU B O 1
ATOM 1132 N N . LYS B 1 34 ? 5.197 2.266 51.791 1.00 14.41 34 LYS B N 1
ATOM 1133 C CA . LYS B 1 34 ? 3.985 1.612 52.271 1.00 20.85 34 LYS B CA 1
ATOM 1134 C C . LYS B 1 34 ? 4.225 0.189 52.771 1.00 22.01 34 LYS B C 1
ATOM 1135 O O . LYS B 1 34 ? 3.419 -0.347 53.526 1.00 19.87 34 LYS B O 1
ATOM 1141 N N . SER B 1 35 ? 5.339 -0.416 52.367 1.00 21.07 35 SER B N 1
ATOM 1142 C CA . SER B 1 35 ? 5.630 -1.785 52.776 1.00 19.73 35 SER B CA 1
ATOM 1143 C C . SER B 1 35 ? 6.072 -1.968 54.221 1.00 21.50 35 SER B C 1
ATOM 1144 O O . SER B 1 35 ? 6.502 -1.023 54.888 1.00 18.60 35 SER B O 1
ATOM 1147 N N . ASP B 1 36 ? 5.943 -3.202 54.698 1.00 15.37 36 ASP B N 1
ATOM 1148 C CA . ASP B 1 36 ? 6.341 -3.561 56.054 1.00 24.37 36 ASP B CA 1
ATOM 1149 C C . ASP B 1 36 ? 7.850 -3.336 56.209 1.00 23.60 36 ASP B C 1
ATOM 1150 O O . ASP B 1 36 ? 8.637 -3.704 55.336 1.00 20.29 36 ASP B O 1
ATOM 1155 N N . SER B 1 37 ? 8.242 -2.727 57.323 1.00 23.07 37 SER B N 1
ATOM 1156 C CA . SER B 1 37 ? 9.643 -2.422 57.599 1.00 22.82 37 SER B CA 1
ATOM 1157 C C . SER B 1 37 ? 10.570 -3.631 57.552 1.00 22.97 37 SER B C 1
ATOM 1158 O O . SER B 1 37 ? 11.686 -3.550 57.039 1.00 20.87 37 SER B O 1
ATOM 1161 N N . SER B 1 38 ? 10.113 -4.748 58.103 1.00 22.04 38 SER B N 1
ATOM 1162 C CA . SER B 1 38 ? 10.915 -5.963 58.122 1.00 26.84 38 SER B CA 1
ATOM 1163 C C . SER B 1 38 ? 11.022 -6.571 56.723 1.00 24.54 38 SER B C 1
ATOM 1164 O O . SER B 1 38 ? 12.109 -6.935 56.278 1.00 22.73 38 SER B O 1
ATOM 1167 N N . LEU B 1 39 ? 9.891 -6.659 56.030 1.00 24.08 39 LEU B N 1
ATOM 1168 C CA . LEU B 1 39 ? 9.853 -7.226 54.689 1.00 17.10 39 LEU B CA 1
ATOM 1169 C C . LEU B 1 39 ? 10.709 -6.427 53.705 1.00 19.30 39 LEU B C 1
ATOM 1170 O O . LEU B 1 39 ? 11.491 -7.002 52.947 1.00 22.13 39 LEU B O 1
ATOM 1175 N N . ARG B 1 40 ? 10.577 -5.103 53.721 1.00 18.94 40 ARG B N 1
ATOM 1176 C CA . ARG B 1 40 ? 11.352 -4.285 52.796 1.00 19.02 40 ARG B CA 1
ATOM 1177 C C . ARG B 1 40 ? 12.837 -4.340 53.132 1.00 16.46 40 ARG B C 1
ATOM 1178 O O . ARG B 1 40 ? 13.680 -4.273 52.243 1.00 18.54 40 ARG B O 1
ATOM 1186 N N . ARG B 1 41 ? 13.156 -4.474 54.416 1.00 18.32 41 ARG B N 1
ATOM 1187 C CA . ARG B 1 41 ? 14.550 -4.559 54.839 1.00 21.30 41 ARG B CA 1
ATOM 1188 C C . ARG B 1 41 ? 15.183 -5.804 54.221 1.00 22.40 41 ARG B C 1
ATOM 1189 O O . ARG B 1 41 ? 16.298 -5.757 53.702 1.00 21.88 41 ARG B O 1
ATOM 1197 N N . LYS B 1 42 ? 14.466 -6.921 54.272 1.00 21.37 42 LYS B N 1
ATOM 1198 C CA . LYS B 1 42 ? 14.987 -8.156 53.700 1.00 25.29 42 LYS B CA 1
ATOM 1199 C C . LYS B 1 42 ? 15.086 -7.976 52.192 1.00 19.85 42 LYS B C 1
ATOM 1200 O O . LYS B 1 42 ? 16.058 -8.399 51.561 1.00 24.37 42 LYS B O 1
ATOM 1206 N N . TRP B 1 43 ? 14.071 -7.335 51.622 1.00 18.99 43 TRP B N 1
ATOM 1207 C CA . TRP B 1 43 ? 14.036 -7.073 50.188 1.00 21.01 43 TRP B CA 1
ATOM 1208 C C . TRP B 1 43 ? 15.297 -6.338 49.752 1.00 17.04 43 TRP B C 1
ATOM 1209 O O . TRP B 1 43 ? 15.935 -6.717 48.774 1.00 19.49 43 TRP B O 1
ATOM 1220 N N . LEU B 1 44 ? 15.649 -5.282 50.478 1.00 19.75 44 LEU B N 1
ATOM 1221 C CA . LEU B 1 44 ? 16.836 -4.504 50.149 1.00 21.03 44 LEU B CA 1
ATOM 1222 C C . LEU B 1 44 ? 18.077 -5.378 50.206 1.00 17.72 44 LEU B C 1
ATOM 1223 O O . LEU B 1 44 ? 18.898 -5.354 49.296 1.00 20.25 44 LEU B O 1
ATOM 1228 N N . ASP B 1 45 ? 18.202 -6.158 51.274 1.00 24.09 45 ASP B N 1
ATOM 1229 C CA . ASP B 1 45 ? 19.347 -7.039 51.438 1.00 27.31 45 ASP B CA 1
ATOM 1230 C C . ASP B 1 45 ? 19.465 -8.065 50.320 1.00 23.34 45 ASP B C 1
ATOM 1231 O O . ASP B 1 45 ? 20.567 -8.507 49.997 1.00 26.56 45 ASP B O 1
ATOM 1236 N N . GLU B 1 46 ? 18.333 -8.450 49.739 1.00 22.76 46 GLU B N 1
ATOM 1237 C CA . GLU B 1 46 ? 18.324 -9.425 48.651 1.00 21.74 46 GLU B CA 1
ATOM 1238 C C . GLU B 1 46 ? 18.712 -8.786 47.319 1.00 26.07 46 GLU B C 1
ATOM 1239 O O . GLU B 1 46 ? 18.993 -9.489 46.347 1.00 22.50 46 GLU B O 1
ATOM 1245 N N . GLY B 1 47 ? 18.726 -7.456 47.282 1.00 18.80 47 GLY B N 1
ATOM 1246 C CA . GLY B 1 47 ? 19.068 -6.745 46.061 1.00 20.77 47 GLY B CA 1
ATOM 1247 C C . GLY B 1 47 ? 17.889 -5.952 45.509 1.00 16.26 47 GLY B C 1
ATOM 1248 O O . GLY B 1 47 ? 17.911 -5.517 44.355 1.00 17.33 47 GLY B O 1
ATOM 1249 N N . GLN B 1 48 ? 16.869 -5.765 46.346 1.00 15.28 48 GLN B N 1
ATOM 1250 C CA . GLN B 1 48 ? 15.648 -5.036 46.000 1.00 15.70 48 GLN B CA 1
ATOM 1251 C C . GLN B 1 48 ? 15.157 -5.306 44.576 1.00 17.16 48 GLN B C 1
ATOM 1252 O O . GLN B 1 48 ? 14.895 -4.383 43.799 1.00 12.35 48 GLN B O 1
ATOM 1258 N N . LYS B 1 49 ? 15.019 -6.586 44.247 1.00 13.98 49 LYS B N 1
ATOM 1259 C CA . LYS B 1 49 ? 14.581 -7.002 42.917 1.00 14.00 49 LYS B CA 1
ATOM 1260 C C . LYS B 1 49 ? 13.277 -6.357 42.453 1.00 14.81 49 LYS B C 1
ATOM 1261 O O . LYS B 1 49 ? 12.289 -6.311 43.189 1.00 14.70 49 LYS B O 1
ATOM 1267 N N . LYS B 1 50 ? 13.286 -5.863 41.219 1.00 14.60 50 LYS B N 1
ATOM 1268 C CA . LYS B 1 50 ? 12.110 -5.232 40.650 1.00 13.86 50 LYS B CA 1
ATOM 1269 C C . LYS B 1 50 ? 11.887 -5.664 39.213 1.00 14.95 50 LYS B C 1
ATOM 1270 O O . LYS B 1 50 ? 12.769 -6.226 38.556 1.00 15.38 50 LYS B O 1
ATOM 1276 N N . VAL B 1 51 ? 10.686 -5.378 38.738 1.00 14.58 51 VAL B N 1
ATOM 1277 C CA . VAL B 1 51 ? 10.311 -5.645 37.368 1.00 14.28 51 VAL B CA 1
ATOM 1278 C C . VAL B 1 51 ? 9.388 -4.482 37.006 1.00 15.22 51 VAL B C 1
ATOM 1279 O O . VAL B 1 51 ? 8.561 -4.063 37.816 1.00 14.95 51 VAL B O 1
ATOM 1283 N N . VAL B 1 52 ? 9.570 -3.932 35.811 1.00 15.44 52 VAL B N 1
ATOM 1284 C CA . VAL B 1 52 ? 8.754 -2.825 35.338 1.00 12.79 52 VAL B CA 1
ATOM 1285 C C . VAL B 1 52 ? 7.992 -3.317 34.120 1.00 18.80 52 VAL B C 1
ATOM 1286 O O . VAL B 1 52 ? 8.588 -3.779 33.143 1.00 16.82 52 VAL B O 1
ATOM 1290 N N . LEU B 1 53 ? 6.668 -3.231 34.196 1.00 13.90 53 LEU B N 1
ATOM 1291 C CA . LEU B 1 53 ? 5.799 -3.696 33.122 1.00 19.19 53 LEU B CA 1
ATOM 1292 C C . LEU B 1 53 ? 4.903 -2.582 32.614 1.00 19.49 53 LEU B C 1
ATOM 1293 O O . LEU B 1 53 ? 4.801 -1.517 33.222 1.00 19.91 53 LEU B O 1
ATOM 1298 N N . LYS B 1 54 ? 4.254 -2.840 31.487 1.00 18.57 54 LYS B N 1
ATOM 1299 C CA . LYS B 1 54 ? 3.344 -1.874 30.899 1.00 14.38 54 LYS B CA 1
ATOM 1300 C C . LYS B 1 54 ? 2.094 -2.597 30.431 1.00 16.88 54 LYS B C 1
ATOM 1301 O O . LYS B 1 54 ? 2.168 -3.719 29.925 1.00 20.41 54 LYS B O 1
ATOM 1307 N N . VAL B 1 55 ? 0.944 -1.966 30.624 1.00 13.64 55 VAL B N 1
ATOM 1308 C CA . VAL B 1 55 ? -0.317 -2.544 30.179 1.00 14.54 55 VAL B CA 1
ATOM 1309 C C . VAL B 1 55 ? -0.984 -1.602 29.198 1.00 18.35 55 VAL B C 1
ATOM 1310 O O . VAL B 1 55 ? -0.562 -0.455 29.039 1.00 17.49 55 VAL B O 1
ATOM 1314 N N . LYS B 1 56 ? -2.037 -2.101 28.557 1.00 17.54 56 LYS B N 1
ATOM 1315 C CA . LYS B 1 56 ? -2.797 -1.363 27.554 1.00 24.88 56 LYS B CA 1
ATOM 1316 C C . LYS B 1 56 ? -3.316 -0.001 27.997 1.00 19.97 56 LYS B C 1
ATOM 1317 O O . LYS B 1 56 ? -3.057 1.008 27.346 1.00 20.81 56 LYS B O 1
ATOM 1323 N N . SER B 1 57 ? -4.058 0.038 29.095 1.00 19.43 57 SER B N 1
ATOM 1324 C CA . SER B 1 57 ? -4.602 1.309 29.535 1.00 18.67 57 SER B CA 1
ATOM 1325 C C . SER B 1 57 ? -4.883 1.364 31.019 1.00 17.15 57 SER B C 1
ATOM 1326 O O . SER B 1 57 ? -4.525 0.463 31.770 1.00 17.37 57 SER B O 1
ATOM 1329 N N . LEU B 1 58 ? -5.541 2.441 31.423 1.00 19.50 58 LEU B N 1
ATOM 1330 C CA . LEU B 1 58 ? -5.882 2.657 32.812 1.00 14.80 58 LEU B CA 1
ATOM 1331 C C . LEU B 1 58 ? -6.735 1.536 33.384 1.00 16.79 58 LEU B C 1
ATOM 1332 O O . LEU B 1 58 ? -6.542 1.122 34.526 1.00 19.54 58 LEU B O 1
ATOM 1337 N N . GLU B 1 59 ? -7.676 1.036 32.591 1.00 18.19 59 GLU B N 1
ATOM 1338 C CA . GLU B 1 59 ? -8.546 -0.032 33.064 1.00 19.59 59 GLU B CA 1
ATOM 1339 C C . GLU B 1 59 ? -7.749 -1.290 33.407 1.00 18.20 59 GLU B C 1
ATOM 1340 O O . GLU B 1 59 ? -8.011 -1.937 34.421 1.00 16.45 59 GLU B O 1
ATOM 1346 N N . GLU B 1 60 ? -6.777 -1.637 32.569 1.00 18.14 60 GLU B N 1
ATOM 1347 C CA . GLU B 1 60 ? -5.954 -2.811 32.838 1.00 22.73 60 GLU B CA 1
ATOM 1348 C C . GLU B 1 60 ? -5.065 -2.542 34.045 1.00 17.54 60 GLU B C 1
ATOM 1349 O O . GLU B 1 60 ? -4.798 -3.436 34.849 1.00 16.86 60 GLU B O 1
ATOM 1355 N N . LEU B 1 61 ? -4.610 -1.301 34.170 1.00 16.99 61 LEU B N 1
ATOM 1356 C CA . LEU B 1 61 ? -3.750 -0.919 35.283 1.00 17.83 61 LEU B CA 1
ATOM 1357 C C . LEU B 1 61 ? -4.496 -1.045 36.606 1.00 21.63 61 LEU B C 1
ATOM 1358 O O . LEU B 1 61 ? -3.957 -1.557 37.591 1.00 16.92 61 LEU B O 1
ATOM 1363 N N . LEU B 1 62 ? -5.736 -0.571 36.632 1.00 14.26 62 LEU B N 1
ATOM 1364 C CA . LEU B 1 62 ? -6.534 -0.649 37.848 1.00 16.72 62 LEU B CA 1
ATOM 1365 C C . LEU B 1 62 ? -6.948 -2.091 38.108 1.00 14.68 62 LEU B C 1
ATOM 1366 O O . LEU B 1 62 ? -7.141 -2.495 39.256 1.00 18.81 62 LEU B O 1
ATOM 1371 N N . GLY B 1 63 ? -7.064 -2.867 37.034 1.00 16.68 63 GLY B N 1
ATOM 1372 C CA . GLY B 1 63 ? -7.427 -4.268 37.167 1.00 17.85 63 GLY B CA 1
ATOM 1373 C C . GLY B 1 63 ? -6.337 -5.022 37.907 1.00 19.29 63 GLY B C 1
ATOM 1374 O O . GLY B 1 63 ? -6.615 -5.912 38.716 1.00 19.17 63 GLY B O 1
ATOM 1375 N N . ILE B 1 64 ? -5.087 -4.665 37.630 1.00 17.75 64 ILE B N 1
ATOM 1376 C CA . ILE B 1 64 ? -3.955 -5.303 38.285 1.00 18.87 64 ILE B CA 1
ATOM 1377 C C . ILE B 1 64 ? -3.932 -4.910 39.755 1.00 17.13 64 ILE B C 1
ATOM 1378 O O . ILE B 1 64 ? -3.666 -5.740 40.627 1.00 17.41 64 ILE B O 1
ATOM 1383 N N . LYS B 1 65 ? -4.217 -3.639 40.024 1.00 13.81 65 LYS B N 1
ATOM 1384 C CA . LYS B 1 65 ? -4.242 -3.133 41.389 1.00 18.43 65 LYS B CA 1
ATOM 1385 C C . LYS B 1 65 ? -5.317 -3.862 42.184 1.00 17.51 65 LYS B C 1
ATOM 1386 O O . LYS B 1 65 ? -5.098 -4.260 43.325 1.00 22.09 65 LYS B O 1
ATOM 1392 N N . HIS B 1 66 ? -6.477 -4.039 41.563 1.00 19.48 66 HIS B N 1
ATOM 1393 C CA . HIS B 1 66 ? -7.599 -4.721 42.199 1.00 25.39 66 HIS B CA 1
ATOM 1394 C C . HIS B 1 66 ? -7.223 -6.155 42.541 1.00 19.51 66 HIS B C 1
ATOM 1395 O O . HIS B 1 66 ? -7.466 -6.623 43.653 1.00 21.99 66 HIS B O 1
ATOM 1402 N N . LYS B 1 67 ? -6.629 -6.850 41.577 1.00 21.35 67 LYS B N 1
ATOM 1403 C CA . LYS B 1 67 ? -6.227 -8.239 41.775 1.00 22.31 67 LYS B CA 1
ATOM 1404 C C . LYS B 1 67 ? -5.186 -8.376 42.887 1.00 28.34 67 LYS B C 1
ATOM 1405 O O . LYS B 1 67 ? -5.278 -9.276 43.722 1.00 26.27 67 LYS B O 1
ATOM 1411 N N . ALA B 1 68 ? -4.198 -7.486 42.900 1.00 20.40 68 ALA B N 1
ATOM 1412 C CA . ALA B 1 68 ? -3.168 -7.526 43.929 1.00 20.29 68 ALA B CA 1
ATOM 1413 C C . ALA B 1 68 ? -3.790 -7.334 45.306 1.00 19.03 68 ALA B C 1
ATOM 1414 O O . ALA B 1 68 ? -3.438 -8.022 46.269 1.00 21.55 68 ALA B O 1
ATOM 1416 N N . GLU B 1 69 ? -4.714 -6.387 45.399 1.00 17.36 69 GLU B N 1
ATOM 1417 C CA . GLU B 1 69 ? -5.377 -6.099 46.665 1.00 23.73 69 GLU B CA 1
ATOM 1418 C C . GLU B 1 69 ? -6.211 -7.289 47.134 1.00 27.02 69 GLU B C 1
ATOM 1419 O O . GLU B 1 69 ? -6.347 -7.519 48.331 1.00 26.17 69 GLU B O 1
ATOM 1425 N N . SER B 1 70 ? -6.755 -8.048 46.187 1.00 28.86 70 SER B N 1
ATOM 1426 C CA . SER B 1 70 ? -7.558 -9.212 46.531 1.00 32.94 70 SER B CA 1
ATOM 1427 C C . SER B 1 70 ? -6.658 -10.309 47.088 1.00 36.06 70 SER B C 1
ATOM 1428 O O . SER B 1 70 ? -7.126 -11.225 47.765 1.00 42.67 70 SER B O 1
ATOM 1431 N N . LEU B 1 71 ? -5.364 -10.213 46.804 1.00 31.45 71 LEU B N 1
ATOM 1432 C CA . LEU B 1 71 ? -4.406 -11.202 47.283 1.00 30.35 71 LEU B CA 1
ATOM 1433 C C . LEU B 1 71 ? -3.655 -10.707 48.515 1.00 28.28 71 LEU B C 1
ATOM 1434 O O . LEU B 1 71 ? -2.673 -11.316 48.936 1.00 29.29 71 LEU B O 1
ATOM 1439 N N . GLY B 1 72 ? -4.114 -9.595 49.079 1.00 26.46 72 GLY B N 1
ATOM 1440 C CA . GLY B 1 72 ? -3.474 -9.049 50.260 1.00 23.70 72 GLY B CA 1
ATOM 1441 C C . GLY B 1 72 ? -2.148 -8.354 50.015 1.00 27.78 72 GLY B C 1
ATOM 1442 O O . GLY B 1 72 ? -1.401 -8.101 50.958 1.00 25.62 72 GLY B O 1
ATOM 1443 N N . LEU B 1 73 ? -1.842 -8.032 48.763 1.00 21.10 73 LEU B N 1
ATOM 1444 C CA . LEU B 1 73 ? -0.582 -7.360 48.462 1.00 16.40 73 LEU B CA 1
ATOM 1445 C C . LEU B 1 73 ? -0.717 -5.856 48.624 1.00 16.56 73 LEU B C 1
ATOM 1446 O O . LEU B 1 73 ? -1.765 -5.278 48.339 1.00 21.06 73 LEU B O 1
ATOM 1451 N N . VAL B 1 74 ? 0.350 -5.221 49.088 1.00 18.99 74 VAL B N 1
ATOM 1452 C CA . VAL B 1 74 ? 0.333 -3.778 49.272 1.00 18.22 74 VAL B CA 1
ATOM 1453 C C . VAL B 1 74 ? 0.415 -3.124 47.900 1.00 17.44 74 VAL B C 1
ATOM 1454 O O . VAL B 1 74 ? 1.252 -3.491 47.078 1.00 12.64 74 VAL B O 1
ATOM 1458 N N . THR B 1 75 ? -0.460 -2.162 47.650 1.00 15.42 75 THR B N 1
ATOM 1459 C CA . THR B 1 75 ? -0.455 -1.492 46.367 1.00 15.91 75 THR B CA 1
ATOM 1460 C C . THR B 1 75 ? -0.447 0.009 46.557 1.00 19.63 75 THR B C 1
ATOM 1461 O O . THR B 1 75 ? -0.861 0.526 47.597 1.00 20.34 75 THR B O 1
ATOM 1465 N N . GLY B 1 76 ? 0.030 0.710 45.540 1.00 15.81 76 GL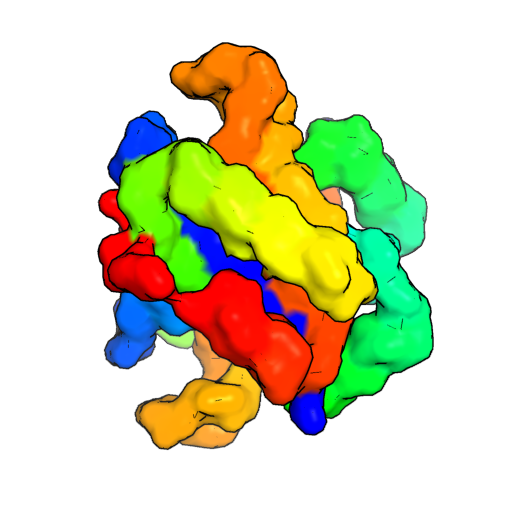Y B N 1
ATOM 1466 C CA . GLY B 1 76 ? 0.074 2.151 45.615 1.00 21.18 76 GLY B CA 1
ATOM 1467 C C . GLY B 1 76 ? -0.158 2.740 44.246 1.00 22.02 76 GLY B C 1
ATOM 1468 O O . GLY B 1 76 ? 0.252 2.162 43.238 1.00 17.03 76 GLY B O 1
ATOM 1469 N N . LEU B 1 77 ? -0.835 3.881 44.212 1.00 19.07 77 LEU B N 1
ATOM 1470 C CA . LEU B 1 77 ? -1.112 4.576 42.963 1.00 17.67 77 LEU B CA 1
ATOM 1471 C C . LEU B 1 77 ? -0.144 5.733 42.849 1.00 16.90 77 LEU B C 1
ATOM 1472 O O . LEU B 1 77 ? 0.246 6.330 43.855 1.00 17.53 77 LEU B O 1
ATOM 1477 N N . VAL B 1 78 ? 0.257 6.041 41.623 1.00 15.80 78 VAL B N 1
ATOM 1478 C CA . VAL B 1 78 ? 1.160 7.151 41.394 1.00 17.74 78 VAL B CA 1
ATOM 1479 C C . VAL B 1 78 ? 0.398 8.297 40.734 1.00 13.61 78 VAL B C 1
ATOM 1480 O O . VAL B 1 78 ? -0.163 8.138 39.654 1.00 17.91 78 VAL B O 1
ATOM 1484 N N . GLN B 1 79 ? 0.371 9.439 41.410 1.00 14.01 79 GLN B N 1
ATOM 1485 C CA . GLN B 1 79 ? -0.278 10.649 40.911 1.00 18.65 79 GLN B CA 1
ATOM 1486 C C . GLN B 1 79 ? 0.727 11.758 41.221 1.00 18.44 79 GLN B C 1
ATOM 1487 O O . GLN B 1 79 ? 1.005 12.054 42.387 1.00 21.55 79 GLN B O 1
ATOM 1493 N N . ASP B 1 80 ? 1.266 12.357 40.166 1.00 16.90 80 ASP B N 1
ATOM 1494 C CA . ASP B 1 80 ? 2.291 13.390 40.276 1.00 16.96 80 ASP B CA 1
ATOM 1495 C C . ASP B 1 80 ? 1.752 14.804 40.106 1.00 19.79 80 ASP B C 1
ATOM 1496 O O . ASP B 1 80 ? 1.432 15.228 38.994 1.00 20.34 80 ASP B O 1
ATOM 1501 N N . ALA B 1 81 ? 1.664 15.538 41.211 1.00 24.10 81 ALA B N 1
ATOM 1502 C CA . ALA B 1 81 ? 1.160 16.907 41.170 1.00 29.91 81 ALA B CA 1
ATOM 1503 C C . ALA B 1 81 ? 2.056 17.806 40.315 1.00 31.25 81 ALA B C 1
ATOM 1504 O O . ALA B 1 81 ? 1.601 18.814 39.774 1.00 29.56 81 ALA B O 1
ATOM 1506 N N . GLY B 1 82 ? 3.331 17.443 40.196 1.00 31.84 82 GLY B N 1
ATOM 1507 C CA . GLY B 1 82 ? 4.248 18.236 39.394 1.00 27.10 82 GLY B CA 1
ATOM 1508 C C . GLY B 1 82 ? 4.068 17.982 37.909 1.00 27.57 82 GLY B C 1
ATOM 1509 O O . GLY B 1 82 ? 4.683 18.640 37.064 1.00 24.84 82 GLY B O 1
ATOM 1510 N N . LEU B 1 83 ? 3.216 17.018 37.585 1.00 23.46 83 LEU B N 1
ATOM 1511 C CA . LEU B 1 83 ? 2.952 16.674 36.198 1.00 25.41 83 LEU B CA 1
ATOM 1512 C C . LEU B 1 83 ? 1.774 17.515 35.713 1.00 28.30 83 LEU B C 1
ATOM 1513 O O . LEU B 1 83 ? 0.654 17.022 35.580 1.00 32.72 83 LEU B O 1
ATOM 1518 N N . THR B 1 84 ? 2.042 18.791 35.456 1.00 31.61 84 THR B N 1
ATOM 1519 C CA . THR B 1 84 ? 1.015 19.723 35.004 1.00 33.91 84 THR B CA 1
ATOM 1520 C C . THR B 1 84 ? 0.571 19.488 33.563 1.00 33.91 84 THR B C 1
ATOM 1521 O O . THR B 1 84 ? -0.393 20.095 33.094 1.00 35.64 84 THR B O 1
ATOM 1525 N N . GLU B 1 85 ? 1.269 18.603 32.862 1.00 35.28 85 GLU B N 1
ATOM 1526 C CA . GLU B 1 85 ? 0.922 18.299 31.478 1.00 33.44 85 GLU B CA 1
ATOM 1527 C C . GLU B 1 85 ? -0.398 17.532 31.389 1.00 35.16 85 GLU B C 1
ATOM 1528 O O . GLU B 1 85 ? -1.048 17.520 30.344 1.00 37.42 85 GLU B O 1
ATOM 1534 N N . VAL B 1 86 ? -0.792 16.898 32.490 1.00 27.66 86 VAL B N 1
ATOM 1535 C CA . VAL B 1 86 ? -2.043 16.149 32.539 1.00 26.02 86 VAL B CA 1
ATOM 1536 C C . VAL B 1 86 ? -2.901 16.655 33.694 1.00 27.36 86 VAL B C 1
ATOM 1537 O O . VAL B 1 86 ? -2.398 17.283 34.624 1.00 25.02 86 VAL B O 1
ATOM 1541 N N . PRO B 1 87 ? -4.215 16.392 33.650 1.00 28.37 87 PRO B N 1
ATOM 1542 C CA . PRO B 1 87 ? -5.078 16.862 34.739 1.00 31.63 87 PRO B CA 1
ATOM 1543 C C . PRO B 1 87 ? -4.688 16.300 36.103 1.00 29.34 87 PRO B C 1
ATOM 1544 O O . PRO B 1 87 ? -4.082 15.232 36.197 1.00 24.84 87 PRO B O 1
ATOM 1548 N N . PRO B 1 88 ? -5.009 17.032 37.182 1.00 29.06 88 PRO B N 1
ATOM 1549 C CA . PRO B 1 88 ? -4.663 16.544 38.517 1.00 28.32 88 PRO B CA 1
ATOM 1550 C C . PRO B 1 88 ? -5.350 15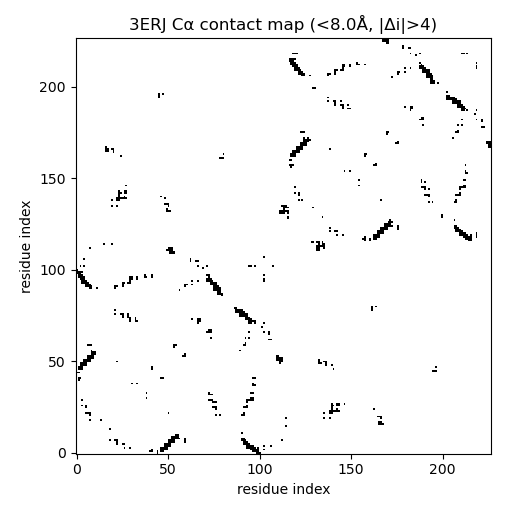.220 38.822 1.00 26.23 88 PRO B C 1
ATOM 1551 O O . PRO B 1 88 ? -6.475 14.972 38.378 1.00 22.69 88 PRO B O 1
ATOM 1555 N N . GLY B 1 89 ? -4.658 14.370 39.572 1.00 24.74 89 GLY B N 1
ATOM 1556 C CA . GLY B 1 89 ? -5.212 13.079 39.924 1.00 21.75 89 GLY B CA 1
ATOM 1557 C C . GLY B 1 89 ? -4.901 12.001 38.907 1.00 18.95 89 GLY B C 1
ATOM 1558 O O . GLY B 1 89 ? -5.180 10.825 39.144 1.00 18.99 89 GLY B O 1
ATOM 1559 N N . THR B 1 90 ? -4.323 12.383 37.772 1.00 16.98 90 THR B N 1
ATOM 1560 C CA . THR B 1 90 ? -3.995 11.400 36.742 1.00 21.71 90 THR B CA 1
ATOM 1561 C C . THR B 1 90 ? -3.111 10.284 37.310 1.00 16.84 90 THR B C 1
ATOM 1562 O O . THR B 1 90 ? -2.069 10.546 37.907 1.00 17.08 90 THR B O 1
ATOM 1566 N N . ILE B 1 91 ? -3.543 9.040 37.123 1.00 16.47 91 ILE B N 1
ATOM 1567 C CA . ILE B 1 91 ? -2.810 7.872 37.605 1.00 13.64 91 ILE B CA 1
ATOM 1568 C C . ILE B 1 91 ? -1.788 7.484 36.542 1.00 18.38 91 ILE B C 1
ATOM 1569 O O . ILE B 1 91 ? -2.149 7.108 35.429 1.00 17.71 91 ILE B O 1
ATOM 1574 N N . THR B 1 92 ? -0.509 7.596 36.881 1.00 13.98 92 THR B N 1
ATOM 1575 C CA . THR B 1 92 ? 0.552 7.288 35.930 1.00 16.59 92 THR B CA 1
ATOM 1576 C C . THR B 1 92 ? 1.131 5.886 36.077 1.00 17.33 92 THR B C 1
ATOM 1577 O O . THR B 1 92 ? 1.766 5.370 35.156 1.00 14.91 92 THR B O 1
ATOM 1581 N N . ALA B 1 93 ? 0.915 5.274 37.235 1.00 15.44 93 ALA B N 1
ATOM 1582 C CA . ALA B 1 93 ? 1.450 3.943 37.475 1.00 14.64 93 ALA B CA 1
ATOM 1583 C C . ALA B 1 93 ? 0.899 3.337 38.750 1.00 15.62 93 ALA B C 1
ATOM 1584 O O . ALA B 1 93 ? 0.257 4.011 39.550 1.00 13.63 93 ALA B O 1
ATOM 1586 N N . VAL B 1 94 ? 1.155 2.049 38.929 1.00 14.03 94 VAL B N 1
ATOM 1587 C CA . VAL B 1 94 ? 0.740 1.359 40.133 1.00 14.97 94 VAL B CA 1
ATOM 1588 C C . VAL B 1 94 ? 1.945 0.555 40.586 1.00 14.15 94 VAL B C 1
ATOM 1589 O O . VAL B 1 94 ? 2.677 0.008 39.762 1.00 13.08 94 VAL B O 1
ATOM 1593 N N . VAL B 1 95 ? 2.180 0.520 41.890 1.00 11.24 95 VAL B N 1
ATOM 1594 C CA . VAL B 1 95 ? 3.289 -0.252 42.416 1.00 14.60 95 VAL B CA 1
ATOM 1595 C C . VAL B 1 95 ? 2.712 -1.342 43.303 1.00 13.78 95 VAL B C 1
ATOM 1596 O O . VAL B 1 95 ? 1.733 -1.124 44.018 1.00 15.65 95 VAL B O 1
ATOM 1600 N N . ILE B 1 96 ? 3.301 -2.527 43.231 1.00 13.13 96 ILE B N 1
ATOM 1601 C CA . ILE B 1 96 ? 2.841 -3.642 44.045 1.00 17.29 96 ILE B CA 1
ATOM 1602 C C . ILE B 1 96 ? 4.054 -4.229 44.745 1.00 13.56 96 ILE B C 1
ATOM 1603 O O . ILE B 1 96 ? 5.060 -4.529 44.110 1.00 14.91 96 ILE B O 1
ATOM 1608 N N . GLY B 1 97 ? 3.966 -4.380 46.058 1.00 11.94 97 GLY B N 1
ATOM 1609 C CA . GLY B 1 97 ? 5.088 -4.934 46.785 1.00 11.59 97 GLY B CA 1
ATOM 1610 C C . GLY B 1 97 ? 6.127 -3.909 47.201 1.00 16.04 97 GLY B C 1
ATOM 1611 O O . GLY B 1 97 ? 5.873 -2.700 47.140 1.00 16.22 97 GLY B O 1
ATOM 1612 N N . PRO B 1 98 ? 7.346 -4.361 47.540 1.00 18.45 98 PRO B N 1
ATOM 1613 C CA . PRO B 1 98 ? 7.795 -5.760 47.548 1.00 16.05 98 PRO B CA 1
ATOM 1614 C C . PRO B 1 98 ? 7.028 -6.787 48.389 1.00 18.99 98 PRO B C 1
ATOM 1615 O O . PRO B 1 98 ? 6.452 -6.471 49.433 1.00 20.04 98 PRO B O 1
ATOM 1619 N N . ASP B 1 99 ? 7.035 -8.027 47.908 1.00 19.51 99 ASP B N 1
ATOM 1620 C CA . ASP B 1 99 ? 6.406 -9.139 48.607 1.00 21.83 99 ASP B CA 1
ATOM 1621 C C . ASP B 1 99 ? 6.919 -10.436 47.973 1.00 24.92 99 ASP B C 1
ATOM 1622 O O . ASP B 1 99 ? 7.730 -10.390 47.045 1.00 21.69 99 ASP B O 1
ATOM 1627 N N . GLU B 1 100 ? 6.469 -11.585 48.475 1.00 24.72 100 GLU B N 1
ATOM 1628 C CA . GLU B 1 100 ? 6.910 -12.872 47.936 1.00 25.34 100 GLU B CA 1
ATOM 1629 C C . GLU B 1 100 ? 6.672 -12.883 46.434 1.00 20.12 100 GLU B C 1
ATOM 1630 O O . GLU B 1 100 ? 5.548 -12.675 45.979 1.00 22.67 100 GLU B O 1
ATOM 1636 N N . GLU B 1 101 ? 7.720 -13.126 45.654 1.00 25.61 101 GLU B N 1
ATOM 1637 C CA . GLU B 1 101 ? 7.556 -13.114 44.208 1.00 28.41 101 GLU B CA 1
ATOM 1638 C C . GLU B 1 101 ? 6.570 -14.162 43.711 1.00 23.22 101 GLU B C 1
ATOM 1639 O O . GLU B 1 101 ? 6.025 -14.032 42.617 1.00 25.43 101 GLU B O 1
ATOM 1645 N N . ARG B 1 102 ? 6.333 -15.199 44.507 1.00 29.18 102 ARG B N 1
ATOM 1646 C CA . ARG B 1 102 ? 5.394 -16.235 44.100 1.00 31.39 102 ARG B CA 1
ATOM 1647 C C . ARG B 1 102 ? 3.981 -15.660 44.088 1.00 33.27 102 ARG B C 1
ATOM 1648 O O . ARG B 1 102 ? 3.178 -15.972 43.206 1.00 33.43 102 ARG B O 1
ATOM 1656 N N . LYS B 1 103 ? 3.688 -14.811 45.071 1.00 32.16 103 LYS B N 1
ATOM 1657 C CA . LYS B 1 103 ? 2.377 -14.182 45.177 1.00 26.78 103 LYS B CA 1
ATOM 1658 C C . LYS B 1 103 ? 2.199 -13.075 44.143 1.00 26.09 103 LYS B C 1
ATOM 1659 O O . LYS B 1 103 ? 1.165 -12.993 43.480 1.00 26.42 103 LYS B O 1
ATOM 1665 N N . ILE B 1 104 ? 3.209 -12.224 43.997 1.00 24.60 104 ILE B N 1
ATOM 1666 C CA . ILE B 1 104 ? 3.102 -11.127 43.046 1.00 30.78 104 ILE B CA 1
ATOM 1667 C C . ILE B 1 104 ? 3.098 -11.595 41.597 1.00 32.62 104 ILE B C 1
ATOM 1668 O O . ILE B 1 104 ? 2.489 -10.957 40.738 1.00 34.56 104 ILE B O 1
ATOM 1673 N N . ASP B 1 105 ? 3.782 -12.702 41.327 1.00 28.74 105 ASP B N 1
ATOM 1674 C CA . ASP B 1 105 ? 3.830 -13.244 39.975 1.00 35.42 105 ASP B CA 1
ATOM 1675 C C . ASP B 1 105 ? 2.432 -13.647 39.503 1.00 36.51 105 ASP B C 1
ATOM 1676 O O . ASP B 1 105 ? 2.168 -13.703 38.301 1.00 40.44 105 ASP B O 1
ATOM 1681 N N . LYS B 1 106 ? 1.538 -13.919 40.451 1.00 39.94 106 LYS B N 1
ATOM 1682 C CA . LYS B 1 106 ? 0.167 -14.307 40.125 1.00 42.70 106 LYS B CA 1
ATOM 1683 C C . LYS B 1 106 ? -0.638 -13.121 39.599 1.00 47.70 106 LYS B C 1
ATOM 1684 O O . LYS B 1 106 ? -1.484 -13.274 38.716 1.00 50.15 106 LYS B O 1
ATOM 1690 N N . VAL B 1 107 ? -0.376 -11.942 40.152 1.00 48.07 107 VAL B N 1
ATOM 1691 C CA . VAL B 1 107 ? -1.072 -10.732 39.736 1.00 51.18 107 VAL B CA 1
ATOM 1692 C C . VAL B 1 107 ? -0.640 -10.356 38.323 1.00 54.35 107 VAL B C 1
ATOM 1693 O O . VAL B 1 107 ? -1.347 -9.640 37.611 1.00 53.38 107 VAL B O 1
ATOM 1697 N N . THR B 1 108 ? 0.526 -10.854 37.923 1.00 54.52 108 THR B N 1
ATOM 1698 C CA . THR B 1 108 ? 1.069 -10.575 36.601 1.00 58.27 108 THR B CA 1
ATOM 1699 C C . THR B 1 108 ? 0.594 -11.609 35.585 1.00 56.54 108 THR B C 1
ATOM 1700 O O . THR B 1 108 ? 0.410 -11.298 34.408 1.00 59.05 108 THR B O 1
ATOM 1704 N N . LEU B 1 111 ? -3.173 -11.420 31.434 1.00 55.47 111 LEU B N 1
ATOM 1705 C CA . LEU B 1 111 ? -3.384 -10.340 30.476 1.00 53.05 111 LEU B CA 1
ATOM 1706 C C . LEU B 1 111 ? -2.084 -9.999 29.751 1.00 46.77 111 LEU B C 1
ATOM 1707 O O . LEU B 1 111 ? -0.993 -10.312 30.229 1.00 41.54 111 LEU B O 1
ATOM 1712 N N . PRO B 1 112 ? -2.187 -9.359 28.574 1.00 46.41 112 PRO B N 1
ATOM 1713 C CA . PRO B 1 112 ? -1.003 -8.986 27.797 1.00 43.45 112 PRO B CA 1
ATOM 1714 C C . PRO B 1 112 ? -0.157 -7.898 28.453 1.00 46.31 112 PRO B C 1
ATOM 1715 O O . PRO B 1 112 ? -0.683 -6.937 29.018 1.00 41.36 112 PRO B O 1
ATOM 1719 N N . LEU B 1 113 ? 1.159 -8.066 28.373 1.00 45.50 113 LEU B N 1
ATOM 1720 C CA . LEU B 1 113 ? 2.102 -7.115 28.945 1.00 43.55 113 LEU B CA 1
ATOM 1721 C C . LEU B 1 113 ? 2.846 -6.389 27.834 1.00 47.40 113 LEU B C 1
ATOM 1722 O O . LEU B 1 113 ? 3.038 -6.934 26.746 1.00 52.89 113 LEU B O 1
ATOM 1727 N N . LEU B 1 114 ? 3.263 -5.160 28.123 1.00 48.40 114 LEU B N 1
ATOM 1728 C CA . LEU B 1 114 ? 3.990 -4.320 27.173 1.00 53.69 114 LEU B CA 1
ATOM 1729 C C . LEU B 1 114 ? 3.121 -3.954 25.976 1.00 51.81 114 LEU B C 1
ATOM 1730 O O . LEU B 1 114 ? 1.928 -4.328 25.970 1.00 53.42 114 LEU B O 1
#

InterPro domains:
  IPR002833 Peptidyl-tRNA hydrolase, PTH2 [PF01981] (3-114)
  IPR002833 Peptidyl-tRNA hydrolase, PTH2 [PTHR12649] (2-114)
  IPR002833 Peptidyl-tRNA hydrolase, PTH2 [TIGR00283] (3-114)
  IPR002833 Peptidyl-tRNA hydrolase, PTH2 [cd02430] (4-114)
  IPR023476 Peptidyl-tRNA hydrolase II domain superfamily [G3DSA:3.40.1490.10] (1-115)
  IPR023476 Peptidyl-tRNA hydrolase II domain superfamily [SSF102462] (3-114)
  IPR034759 Peptidyl-tRNA hydrolase, archaea [MF_00628] (3-115)

Solvent-accessible surface area: 10884 Å² total; per-residue (Å²): 96,2,16,0,0,0,0,0,21,40,66,30,202,22,62,144,32,100,16,3,18,0,0,0,7,0,0,0,34,1,17,63,116,9,78,77,79,42,59,131,101,0,31,110,80,38,23,90,9,29,0,8,40,2,135,43,66,146,72,0,67,39,13,37,124,91,0,74,79,65,57,8,50,14,0,57,2,103,26,105,59,25,123,157,26,99,138,48,22,26,1,0,0,1,0,1,1,23,71,29,163,71,0,56,124,18,5,57,148,37,75,63,6,69,10,91,102,17,21,0,3,0,1,11,31,60,60,32,165,27,54,158,3,69,35,0,9,2,0,0,8,0,0,2,33,1,20,66,117,8,83,73,76,46,50,162,127,0,48,104,77,40,16,96,14,44,19,24,55,0,140,20,59,143,43,0,67,35,9,44,131,96,0,78,83,67,61,6,56,17,4,59,1,100,30,99,59,5,128,74,23,96,137,46,25,26,4,0,0,1,1,0,2,18,94,46,169,68,0,74,121,4,56,102,106,71,145

Foldseek 3Di:
DWEKEKEFEPQDPDALVRLVVQRVVQLVQQLVQDDPVQSVVCVVVVVHYFYFYDHDPVLQVVLVVVLVVLVWDKDWGFDPPDPPDDHPDTTMMMTDRDDPVSSCVRCVPTHGDDSD/DWEKEKEFEPVDDADPPVLVVQRVVQLVVQLVQDDPVLSVVCVVVVHHYDYWYDHHPVLQVQLVVVLVVLVWDKDWGFDPVRPVDDGPDTGMMMTDRDPCVSSVVSPHDID

Organism: Archaeoglobus fulgidus (strain ATCC 49558 / DSM 4304 / JCM 9628 / NBRC 100126 / VC-16) (NCBI:txid224325)

Radius of gyration: 16.51 Å; Cα contacts (8 Å, |Δi|>4): 488; chains: 2; bounding box: 42×41×32 Å

Sequence (227 aa):
TLKQVIVVRDDLKLSRGKLAVQVAHAAIIGYLKSDSSLRRKWLDEGQKKVVLKVKSLEELLGIKHKAESLGLVTGLVQDAGLTEVPPGTITAVVIGPDEERKIDKVTGNLPLLKLETLKQVIVVRDDLKLSRGKLAVQVAHAAIIGYLKSDSSLRRKWLDEGQKKVVLKVKSLEELLGIKHKAESLGLVTGLVQDAGLTEVPPGTITAVVIGPDEERKIDKVTLPLL